Protein AF-A0A8T4PC95-F1 (afdb_monomer_lite)

pLDDT: mean 74.68, std 18.04, range [26.19, 96.94]

Foldseek 3Di:
DLPPLPFWDADDPKIWGFDDFPDDDQWTWTFIQTPPPRATWIKTWGQQAWEWEADPVVGGTDDTDRPCSVVSLVVVVVVVVLLVLLPPQAQEWHFPDKDWAFPLSCLSVYDYWYAYPVVRDTDDDPCPPNSVRCSVVVVVPPPPRTGMMTITDDAPAAQQVVPPPPDPPPPPPLVVVQVVSVVSSQVSCVVSVHHQPDPDSRQWGQHPVRHIHGYDRD

Radius of gyration: 20.6 Å; chains: 1; bounding box: 49×34×61 Å

Structure (mmCIF, N/CA/C/O backbone):
data_AF-A0A8T4PC95-F1
#
_entry.id   AF-A0A8T4PC95-F1
#
loop_
_atom_site.group_PDB
_atom_site.id
_atom_site.type_symbol
_atom_site.label_atom_id
_atom_site.label_alt_id
_atom_site.label_comp_id
_atom_site.label_asym_id
_atom_site.label_entity_id
_atom_site.label_seq_id
_atom_site.pdbx_PDB_ins_code
_atom_site.Cartn_x
_atom_site.Cartn_y
_atom_site.Cartn_z
_atom_site.occupancy
_atom_site.B_iso_or_equiv
_atom_site.auth_seq_id
_atom_site.auth_comp_id
_atom_site.auth_asym_id
_atom_site.auth_atom_id
_atom_site.pdbx_PDB_model_num
ATOM 1 N N . MET A 1 1 ? 18.037 19.767 -18.972 1.00 27.25 1 MET A N 1
ATOM 2 C CA . MET A 1 1 ? 16.599 19.872 -18.654 1.00 27.25 1 MET A CA 1
ATOM 3 C C . MET A 1 1 ? 15.972 18.476 -18.474 1.00 27.25 1 MET A C 1
ATOM 5 O O . MET A 1 1 ? 15.070 18.104 -19.204 1.00 27.25 1 MET A O 1
ATOM 9 N N . LEU A 1 2 ? 16.505 17.659 -17.549 1.00 27.03 2 LEU A N 1
ATOM 10 C CA . LEU A 1 2 ? 16.020 16.293 -17.230 1.00 27.03 2 LEU A CA 1
ATOM 11 C C . LEU A 1 2 ? 16.162 15.976 -15.720 1.00 27.03 2 LEU A C 1
ATOM 13 O O . LEU A 1 2 ? 16.195 14.816 -15.324 1.00 27.03 2 LEU A O 1
ATOM 17 N N . ALA A 1 3 ? 16.282 17.009 -14.878 1.00 26.19 3 ALA A N 1
ATOM 18 C CA . ALA A 1 3 ? 16.479 16.874 -13.431 1.00 26.19 3 ALA A CA 1
ATOM 19 C C . ALA A 1 3 ? 15.172 16.984 -12.615 1.00 26.19 3 ALA A C 1
ATOM 21 O O . ALA A 1 3 ? 15.186 16.710 -11.426 1.00 26.19 3 ALA A O 1
ATOM 22 N N . GLU A 1 4 ? 14.037 17.322 -13.235 1.00 30.92 4 GLU A N 1
ATOM 23 C CA . GLU A 1 4 ? 12.781 17.614 -12.515 1.00 30.92 4 GLU A CA 1
ATOM 24 C C . GLU A 1 4 ? 11.766 16.458 -12.483 1.00 30.92 4 GLU A C 1
ATOM 26 O O . GLU A 1 4 ? 10.701 16.585 -11.887 1.00 30.92 4 GLU A O 1
ATOM 31 N N . LEU A 1 5 ? 12.087 15.299 -13.067 1.00 37.94 5 LEU A N 1
ATOM 32 C CA . LEU A 1 5 ? 11.198 14.123 -13.070 1.00 37.94 5 LEU A CA 1
ATOM 33 C C . LEU A 1 5 ? 11.393 13.187 -11.857 1.00 37.94 5 LEU A C 1
ATOM 35 O O . LEU A 1 5 ? 10.893 12.065 -11.867 1.00 37.94 5 LEU A O 1
ATOM 39 N N . SER A 1 6 ? 12.135 13.623 -10.832 1.00 47.41 6 SER A N 1
ATOM 40 C CA . SER A 1 6 ? 12.492 12.809 -9.656 1.00 47.41 6 SER A CA 1
ATOM 41 C C . SER A 1 6 ? 11.458 12.864 -8.524 1.00 47.41 6 SER A C 1
ATOM 43 O O . SER A 1 6 ? 11.220 11.850 -7.874 1.00 47.41 6 SER A O 1
ATOM 45 N N . ASP A 1 7 ? 10.803 14.010 -8.311 1.00 49.72 7 ASP A N 1
ATOM 46 C CA . ASP A 1 7 ? 10.106 14.271 -7.037 1.00 49.72 7 ASP A CA 1
ATOM 47 C C . ASP A 1 7 ? 8.588 14.403 -7.186 1.00 49.72 7 ASP A C 1
ATOM 49 O O . ASP A 1 7 ? 7.885 14.738 -6.229 1.00 49.72 7 ASP A O 1
ATOM 53 N N . ARG A 1 8 ? 8.057 14.169 -8.390 1.00 46.81 8 ARG A N 1
ATOM 54 C CA . ARG A 1 8 ? 6.626 14.286 -8.677 1.00 46.81 8 ARG A CA 1
ATOM 55 C C . ARG A 1 8 ? 6.099 13.045 -9.378 1.00 46.81 8 ARG A C 1
ATOM 57 O O . ARG A 1 8 ? 6.629 12.625 -10.402 1.00 46.81 8 ARG A O 1
ATOM 64 N N . LEU A 1 9 ? 5.026 12.488 -8.831 1.00 53.84 9 LEU A N 1
ATOM 65 C CA . LEU A 1 9 ? 4.234 11.429 -9.437 1.00 53.84 9 LEU A CA 1
ATOM 66 C C . LEU A 1 9 ? 2.900 12.041 -9.857 1.00 53.84 9 LEU A C 1
ATOM 68 O O . LEU A 1 9 ? 2.156 12.545 -9.027 1.00 53.84 9 LEU A O 1
ATOM 72 N N . HIS A 1 10 ? 2.584 12.033 -11.140 1.00 53.97 10 HIS A N 1
ATOM 73 C CA . HIS A 1 10 ? 1.249 12.405 -11.598 1.00 53.97 10 HIS A CA 1
ATOM 74 C C . HIS A 1 10 ? 0.320 11.168 -11.591 1.00 53.97 10 HIS A C 1
ATOM 76 O O . HIS A 1 10 ? 0.758 10.032 -11.661 1.00 53.97 10 HIS A O 1
ATOM 82 N N . LEU A 1 11 ? -0.983 11.339 -11.469 1.00 54.16 11 LEU A N 1
ATOM 83 C CA . LEU A 1 11 ? -1.964 10.293 -11.737 1.00 54.16 11 LEU A CA 1
ATOM 84 C C . LEU A 1 11 ? -3.120 10.944 -12.448 1.00 54.16 11 LEU A C 1
ATOM 86 O O . LEU A 1 11 ? -3.864 11.719 -11.847 1.00 54.16 11 LEU A O 1
ATOM 90 N N . ARG A 1 12 ? -3.281 10.636 -13.736 1.00 56.34 12 ARG A N 1
ATOM 91 C CA . ARG A 1 12 ? -4.252 11.334 -14.586 1.00 56.34 12 ARG A CA 1
ATOM 92 C C . ARG A 1 12 ? -4.020 12.855 -14.483 1.00 56.34 12 ARG A C 1
ATOM 94 O O . ARG A 1 12 ? -2.965 13.327 -14.890 1.00 56.34 12 ARG A O 1
ATOM 101 N N . THR A 1 13 ? -4.963 13.600 -13.905 1.00 50.84 13 THR A N 1
ATOM 102 C CA . THR A 1 13 ? -4.906 15.056 -13.677 1.00 50.84 13 THR A CA 1
ATOM 103 C C . THR A 1 13 ? -4.431 15.455 -12.271 1.00 50.84 13 THR A C 1
ATOM 105 O O . THR A 1 13 ? -4.258 16.643 -11.999 1.00 50.84 13 THR A O 1
ATOM 108 N N . ARG A 1 14 ? -4.215 14.494 -11.361 1.00 65.75 14 ARG A N 1
ATOM 109 C CA . ARG A 1 14 ? -3.707 14.726 -10.000 1.00 65.75 14 ARG A CA 1
ATOM 110 C C . ARG A 1 14 ? -2.188 14.704 -9.973 1.00 65.75 14 ARG A C 1
ATOM 112 O O . ARG A 1 14 ? -1.562 13.882 -10.630 1.00 65.75 14 ARG A O 1
ATOM 119 N N . GLY A 1 15 ? -1.586 15.615 -9.222 1.00 76.75 15 GLY A 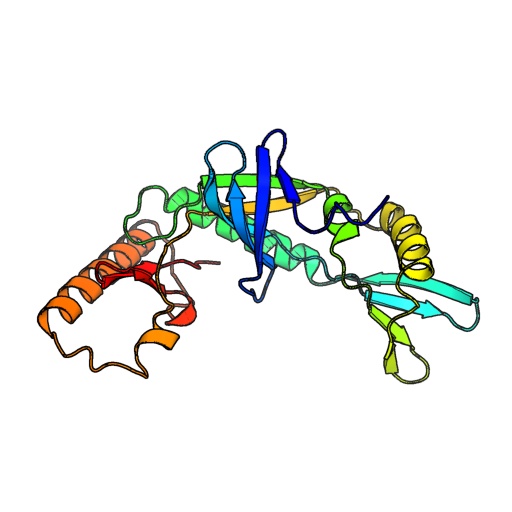N 1
ATOM 120 C CA . GLY A 1 15 ? -0.145 15.644 -9.002 1.00 76.75 15 GLY A CA 1
ATOM 121 C C . GLY A 1 15 ? 0.169 15.282 -7.560 1.00 76.75 15 GLY A C 1
ATOM 122 O O . GLY A 1 15 ? -0.502 15.752 -6.649 1.00 76.75 15 GLY A O 1
ATOM 123 N N . TYR A 1 16 ? 1.206 14.487 -7.356 1.00 82.81 16 TYR A N 1
ATOM 124 C CA . TYR A 1 16 ? 1.734 14.118 -6.053 1.00 82.81 16 TYR A CA 1
ATOM 125 C C . TYR A 1 16 ? 3.199 14.520 -5.975 1.00 82.81 16 TYR A C 1
ATOM 127 O O . TYR A 1 16 ? 3.963 14.268 -6.902 1.00 82.81 16 TYR A O 1
ATOM 135 N N . GLN A 1 17 ? 3.606 15.116 -4.863 1.00 84.62 17 GLN A N 1
ATOM 136 C CA . GLN A 1 17 ? 5.009 15.312 -4.520 1.00 84.62 17 GLN A CA 1
ATOM 137 C C . GLN A 1 17 ? 5.486 14.139 -3.665 1.00 84.62 17 GLN A C 1
ATOM 139 O O . GLN A 1 17 ? 4.879 13.842 -2.638 1.00 84.62 17 GLN A O 1
ATOM 144 N N . ILE A 1 18 ? 6.572 13.486 -4.063 1.00 85.56 18 ILE A N 1
ATOM 145 C CA . ILE A 1 18 ? 7.198 12.413 -3.288 1.00 85.56 18 ILE A CA 1
ATOM 146 C C . ILE A 1 18 ? 7.925 13.045 -2.100 1.00 85.56 18 ILE A C 1
ATOM 148 O O . ILE A 1 18 ? 8.708 13.976 -2.271 1.00 85.56 18 ILE A O 1
ATOM 152 N N . LEU A 1 19 ? 7.640 12.553 -0.896 1.00 87.12 19 LEU A N 1
ATOM 153 C CA . LEU A 1 19 ? 8.287 12.997 0.339 1.00 87.12 19 LEU A CA 1
ATOM 154 C C . LEU A 1 19 ? 9.326 11.982 0.819 1.00 87.12 19 LEU A C 1
ATOM 156 O O . LEU A 1 19 ? 10.401 12.372 1.258 1.00 87.12 19 LEU A O 1
ATOM 160 N N . GLU A 1 20 ? 8.995 10.690 0.753 1.00 86.88 20 GLU A N 1
ATOM 161 C CA . GLU A 1 20 ? 9.820 9.624 1.326 1.00 86.88 20 GLU A CA 1
ATOM 162 C C . GLU A 1 20 ? 9.548 8.272 0.650 1.00 86.88 20 GLU A C 1
ATOM 164 O O . GLU A 1 20 ? 8.459 8.033 0.122 1.00 86.88 20 GLU A O 1
ATOM 169 N N . ASN A 1 21 ? 10.532 7.369 0.687 1.00 84.44 21 ASN A N 1
ATOM 170 C CA . ASN A 1 21 ? 10.394 5.976 0.266 1.00 84.44 21 ASN A CA 1
ATOM 171 C C . ASN A 1 21 ? 10.310 5.068 1.505 1.00 84.44 21 ASN A C 1
ATOM 173 O O . ASN A 1 21 ? 11.293 4.905 2.222 1.00 84.44 21 ASN A O 1
ATOM 177 N N . LEU A 1 22 ? 9.140 4.470 1.730 1.00 79.50 22 LEU A N 1
ATOM 178 C CA . LEU A 1 22 ? 8.793 3.731 2.949 1.00 79.50 22 LEU A CA 1
ATOM 179 C C . LEU A 1 22 ? 9.222 2.250 2.931 1.00 79.50 22 LEU A C 1
ATOM 181 O O . LEU A 1 22 ? 8.979 1.552 3.905 1.00 79.50 22 LEU A O 1
ATOM 185 N N . HIS A 1 23 ? 9.900 1.798 1.865 1.00 71.06 23 HIS A N 1
ATOM 186 C CA . HIS A 1 23 ? 10.302 0.404 1.610 1.00 71.06 23 HIS A CA 1
ATOM 187 C C . HIS A 1 23 ? 9.119 -0.586 1.516 1.00 71.06 23 HIS A C 1
ATOM 189 O O . HIS A 1 23 ? 8.066 -0.426 2.122 1.00 71.06 23 HIS A O 1
ATOM 195 N 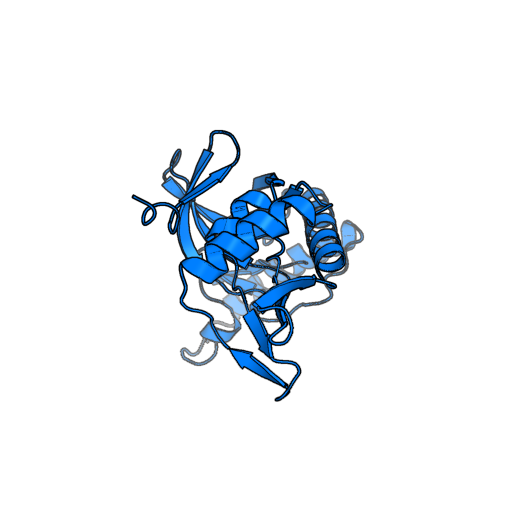N . GLY A 1 24 ? 9.266 -1.619 0.687 1.00 68.25 24 GLY A N 1
ATOM 196 C CA . GLY A 1 24 ? 8.259 -2.665 0.509 1.00 68.25 24 GLY A CA 1
ATOM 197 C C . GLY A 1 24 ? 8.865 -3.892 -0.167 1.00 68.25 24 GLY A C 1
ATOM 198 O O . GLY A 1 24 ? 9.776 -3.758 -0.984 1.00 68.25 24 GLY A O 1
ATOM 199 N N . ASN A 1 25 ? 8.377 -5.085 0.183 1.00 67.81 25 ASN A N 1
ATOM 200 C CA . ASN A 1 25 ? 8.942 -6.350 -0.306 1.00 67.81 25 ASN A CA 1
ATOM 201 C C . ASN A 1 25 ? 8.591 -6.617 -1.779 1.00 67.81 25 ASN A C 1
ATOM 203 O O . ASN A 1 25 ? 9.463 -6.946 -2.580 1.00 67.81 25 ASN A O 1
ATOM 207 N N . PHE A 1 26 ? 7.324 -6.415 -2.147 1.00 67.00 26 PHE A N 1
ATOM 208 C CA . PHE A 1 26 ? 6.785 -6.736 -3.479 1.00 67.00 26 PHE A CA 1
ATOM 209 C C . PHE A 1 26 ? 6.601 -5.509 -4.382 1.00 67.00 26 PHE A C 1
ATOM 211 O O . PHE A 1 26 ? 6.107 -5.602 -5.503 1.00 67.00 26 PHE A O 1
ATOM 218 N N . GLY A 1 27 ? 7.001 -4.329 -3.916 1.00 77.31 27 GLY A N 1
ATOM 219 C CA . GLY A 1 27 ? 6.778 -3.090 -4.643 1.00 77.31 27 GLY A CA 1
ATOM 220 C C . GLY A 1 27 ? 7.436 -1.891 -3.988 1.00 77.31 27 GLY A C 1
ATOM 221 O O . GLY A 1 27 ? 8.116 -2.006 -2.970 1.00 77.31 27 GLY A O 1
ATOM 222 N N . ARG A 1 28 ? 7.231 -0.718 -4.582 1.00 83.12 28 ARG A N 1
ATOM 223 C CA . ARG A 1 28 ? 7.648 0.542 -3.969 1.00 83.12 28 ARG A CA 1
ATOM 224 C C . ARG A 1 28 ? 6.485 1.111 -3.183 1.00 83.12 28 ARG A C 1
ATOM 226 O O . ARG A 1 28 ? 5.366 1.155 -3.689 1.00 83.12 28 ARG A O 1
ATOM 233 N N . VAL A 1 29 ? 6.781 1.585 -1.980 1.00 87.62 29 VAL A N 1
ATOM 234 C CA . VAL A 1 29 ? 5.839 2.305 -1.128 1.00 87.62 29 VAL A CA 1
ATOM 235 C C . VAL A 1 29 ? 6.383 3.712 -0.934 1.00 87.62 29 VAL A C 1
ATOM 237 O O . VAL A 1 29 ? 7.512 3.884 -0.484 1.00 87.62 29 VAL A O 1
ATOM 240 N N . LEU A 1 30 ? 5.610 4.724 -1.307 1.00 88.69 30 LEU A N 1
ATOM 241 C CA . LEU A 1 30 ? 6.009 6.125 -1.234 1.00 88.69 30 LEU A CA 1
ATOM 242 C C . LEU A 1 30 ? 5.070 6.890 -0.312 1.00 88.69 30 LEU A C 1
ATOM 244 O O . LEU A 1 30 ? 3.850 6.798 -0.446 1.00 88.69 30 LEU A O 1
ATOM 248 N N . LEU A 1 31 ? 5.638 7.705 0.571 1.00 91.12 31 LEU A N 1
ATOM 249 C CA . LEU A 1 31 ? 4.903 8.789 1.201 1.00 91.12 31 LEU A CA 1
ATOM 250 C C . LEU A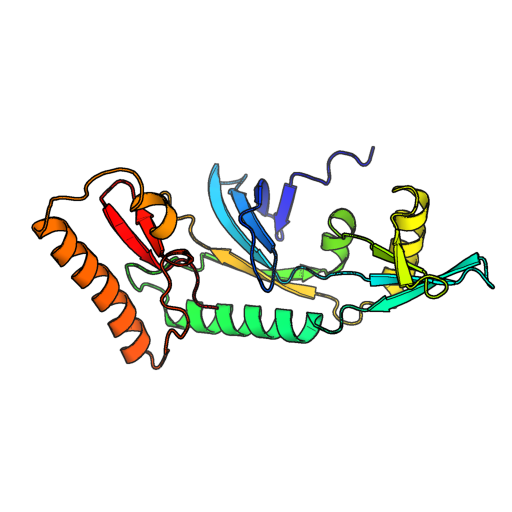 1 31 ? 4.852 9.951 0.217 1.00 91.12 31 LEU A C 1
ATOM 252 O O . LEU A 1 31 ? 5.890 10.424 -0.251 1.00 91.12 31 LEU A O 1
ATOM 256 N N . VAL A 1 32 ? 3.652 10.433 -0.072 1.00 91.56 32 VAL A N 1
ATOM 257 C CA . VAL A 1 32 ? 3.447 11.547 -0.993 1.00 91.56 32 VAL A CA 1
ATOM 258 C C . VAL A 1 32 ? 2.589 12.636 -0.366 1.00 91.56 32 VAL A C 1
ATOM 260 O O . VAL A 1 32 ? 1.817 12.382 0.557 1.00 91.56 32 VAL A O 1
ATOM 263 N N . LYS A 1 33 ? 2.702 13.853 -0.891 1.00 92.50 33 LYS A N 1
ATOM 264 C CA . LYS A 1 33 ? 1.780 14.963 -0.660 1.00 92.50 33 LYS A CA 1
ATOM 265 C C . LYS A 1 33 ? 0.964 15.188 -1.926 1.00 92.50 33 LYS A C 1
ATOM 267 O O . LYS A 1 33 ? 1.545 15.418 -2.983 1.00 92.50 33 LYS A O 1
ATOM 272 N N . ASP A 1 34 ? -0.355 15.120 -1.836 1.00 90.62 34 ASP A N 1
ATOM 273 C CA . ASP A 1 34 ? -1.231 15.510 -2.940 1.00 90.62 34 ASP A CA 1
ATOM 274 C C . ASP A 1 34 ? -1.127 17.025 -3.160 1.00 90.62 34 ASP A C 1
ATOM 276 O O . ASP A 1 34 ? -1.192 17.815 -2.218 1.00 90.62 34 ASP A O 1
ATOM 280 N N . LEU A 1 35 ? -0.899 17.436 -4.404 1.00 87.81 35 LEU A N 1
ATOM 281 C CA . LEU A 1 35 ? -0.728 18.836 -4.777 1.00 87.81 35 LEU A CA 1
ATOM 282 C C . LEU A 1 35 ? -2.056 19.595 -4.877 1.00 87.81 35 LEU A C 1
ATOM 284 O O . LEU A 1 35 ? -2.031 20.822 -4.876 1.00 87.81 35 LEU A O 1
ATOM 288 N N . GLN A 1 36 ? -3.194 18.902 -4.964 1.00 87.38 36 GLN A N 1
ATOM 289 C CA . GLN A 1 36 ? -4.515 19.531 -5.006 1.00 87.38 36 GLN A CA 1
ATOM 290 C C . GLN A 1 36 ? -5.001 19.934 -3.614 1.00 87.38 36 GLN A C 1
ATOM 292 O O . GLN A 1 36 ? -5.451 21.060 -3.429 1.00 87.38 36 GLN A O 1
ATOM 297 N N . ASP A 1 37 ? -4.923 19.018 -2.644 1.00 90.25 37 ASP A N 1
ATOM 298 C CA . ASP A 1 37 ? -5.467 19.217 -1.291 1.00 90.25 37 ASP A CA 1
ATOM 299 C C . ASP A 1 37 ? -4.379 19.374 -0.208 1.00 90.25 37 ASP A C 1
ATOM 301 O O . ASP A 1 37 ? -4.671 19.717 0.937 1.00 90.25 37 ASP A O 1
ATOM 305 N N . GLY A 1 38 ? -3.106 19.155 -0.551 1.00 91.38 38 GLY A N 1
ATOM 306 C CA . GLY A 1 38 ? -1.981 19.236 0.377 1.00 91.38 38 GLY A CA 1
ATOM 307 C C . GLY A 1 38 ? -1.876 18.063 1.358 1.00 91.38 38 GLY A C 1
ATOM 308 O O . GLY A 1 38 ? -0.957 18.059 2.185 1.00 91.38 38 GLY A O 1
ATOM 309 N N . ALA A 1 39 ? -2.774 17.077 1.291 1.00 93.12 39 ALA A N 1
ATOM 310 C CA . ALA A 1 39 ? -2.830 15.961 2.222 1.00 93.12 39 ALA A CA 1
ATOM 311 C C . ALA A 1 39 ? -1.728 14.933 1.945 1.00 93.12 39 ALA A C 1
ATOM 313 O O . ALA A 1 39 ? -1.361 14.652 0.802 1.00 93.12 39 ALA A O 1
ATOM 314 N N . LYS A 1 40 ? -1.214 14.322 3.017 1.00 95.44 40 LYS A N 1
ATOM 315 C CA . LYS A 1 40 ? -0.279 13.199 2.904 1.00 95.44 40 LYS A CA 1
ATOM 316 C C . LYS A 1 40 ? -1.031 11.911 2.577 1.00 95.44 40 LYS A C 1
ATOM 318 O O . LYS A 1 40 ? -2.060 11.622 3.188 1.00 95.44 40 LYS A O 1
ATOM 323 N N . LYS A 1 41 ? -0.498 11.127 1.644 1.00 94.88 41 LYS A N 1
ATOM 324 C CA . LYS A 1 41 ? -1.041 9.835 1.199 1.00 94.88 41 LYS A CA 1
ATOM 325 C C . LYS A 1 41 ? 0.095 8.829 1.044 1.00 94.88 41 LYS A C 1
ATOM 327 O O . LYS A 1 41 ? 1.258 9.215 0.955 1.00 94.88 41 LYS A O 1
ATOM 332 N N . VAL A 1 42 ? -0.239 7.544 1.020 1.00 93.44 42 VAL A N 1
ATOM 333 C CA . VAL A 1 42 ? 0.727 6.473 0.748 1.00 93.44 42 VAL A CA 1
ATOM 334 C C . VAL A 1 42 ? 0.425 5.888 -0.617 1.00 93.44 42 VAL A C 1
ATOM 336 O O . VAL A 1 42 ? -0.717 5.552 -0.899 1.00 93.44 42 VAL A O 1
ATOM 339 N N . VAL A 1 43 ? 1.434 5.758 -1.466 1.00 90.38 43 VAL A N 1
ATOM 340 C CA . VAL A 1 43 ? 1.300 5.187 -2.806 1.00 90.38 43 VAL A CA 1
ATOM 341 C C . VAL A 1 43 ? 2.067 3.876 -2.864 1.00 90.38 43 VAL A C 1
ATOM 343 O O . VAL A 1 43 ? 3.240 3.849 -2.505 1.00 90.38 43 VAL A O 1
ATOM 346 N N . LYS A 1 44 ? 1.424 2.803 -3.330 1.00 89.94 44 LYS A N 1
ATOM 347 C CA . LYS A 1 44 ? 2.037 1.483 -3.537 1.00 89.94 44 LYS A CA 1
ATOM 348 C C . LYS A 1 44 ? 1.867 1.058 -4.993 1.00 89.94 44 LYS A C 1
ATOM 350 O O . LYS A 1 44 ? 0.764 1.132 -5.528 1.00 89.94 44 LYS A O 1
ATOM 355 N N . TYR A 1 45 ? 2.948 0.616 -5.624 1.00 85.88 45 TYR A N 1
ATOM 356 C CA . TYR A 1 45 ? 2.953 0.037 -6.973 1.00 85.88 45 TYR A CA 1
ATOM 357 C C . TYR A 1 45 ? 3.946 -1.124 -7.046 1.00 85.88 45 TYR A C 1
ATOM 359 O O . TYR A 1 45 ? 4.935 -1.114 -6.299 1.00 85.88 45 TYR A O 1
ATOM 367 N N . PRO A 1 46 ? 3.748 -2.096 -7.957 1.00 82.94 46 PRO A N 1
ATOM 368 C CA . PRO A 1 46 ? 4.779 -3.084 -8.234 1.00 82.94 46 PRO A CA 1
ATOM 369 C C . PRO A 1 46 ? 5.979 -2.326 -8.791 1.00 82.94 46 PRO A C 1
ATOM 371 O O . PRO A 1 46 ? 5.828 -1.540 -9.720 1.00 82.94 46 PRO A O 1
ATOM 374 N N . ASN A 1 47 ? 7.153 -2.485 -8.184 1.00 75.50 47 ASN A N 1
ATOM 375 C CA . ASN A 1 47 ? 8.360 -1.807 -8.643 1.00 75.50 47 ASN A CA 1
ATOM 376 C C . ASN A 1 47 ? 9.032 -2.692 -9.690 1.00 75.50 47 ASN A C 1
ATOM 378 O O . ASN A 1 47 ? 9.668 -3.676 -9.289 1.00 75.50 47 ASN A O 1
ATOM 382 N N . PRO A 1 48 ? 8.897 -2.391 -10.991 1.00 68.94 48 PRO A N 1
ATOM 383 C CA . PRO A 1 48 ? 9.541 -3.209 -11.988 1.00 68.94 48 PRO A CA 1
ATOM 384 C C . PRO A 1 48 ? 11.072 -3.098 -11.850 1.00 68.94 48 PRO A C 1
ATOM 386 O O . PRO A 1 48 ? 11.638 -2.001 -11.826 1.00 68.94 48 PRO A O 1
ATOM 389 N N . LYS A 1 49 ? 11.759 -4.231 -11.693 1.00 65.38 49 LYS A N 1
ATOM 390 C CA . LYS A 1 49 ? 13.222 -4.331 -11.638 1.00 65.38 49 LYS A CA 1
ATOM 391 C C . LYS A 1 49 ? 13.726 -4.728 -13.006 1.00 65.38 49 LYS A C 1
ATOM 393 O O . LYS A 1 49 ? 13.558 -5.856 -13.434 1.00 65.38 49 LYS A O 1
ATOM 398 N N . ILE A 1 50 ? 14.404 -3.813 -13.679 1.00 62.00 50 ILE A N 1
ATOM 399 C CA . ILE A 1 50 ? 14.900 -4.097 -15.017 1.00 62.00 50 ILE A CA 1
ATOM 400 C C . ILE A 1 50 ? 16.350 -4.548 -14.938 1.00 62.00 50 ILE A C 1
ATOM 402 O O . ILE A 1 50 ? 17.274 -3.739 -14.811 1.00 62.00 50 ILE A O 1
ATOM 406 N N . VAL A 1 51 ? 16.540 -5.863 -15.030 1.00 57.44 51 VAL A N 1
ATOM 407 C CA . VAL A 1 51 ? 17.865 -6.457 -15.181 1.00 57.44 51 VAL A CA 1
ATOM 408 C C . VAL A 1 51 ? 18.229 -6.443 -16.654 1.00 57.44 51 VAL A C 1
ATOM 410 O O . VAL A 1 51 ? 17.528 -7.019 -17.483 1.00 57.44 51 VAL A O 1
ATOM 413 N N . CYS A 1 52 ? 19.327 -5.766 -16.981 1.00 60.03 52 CYS A N 1
ATOM 414 C CA . CYS A 1 52 ? 19.919 -5.810 -18.308 1.00 60.03 52 CYS A CA 1
ATOM 415 C C . CYS A 1 52 ? 21.199 -6.641 -18.263 1.00 60.03 52 CYS A C 1
ATOM 417 O O . CYS A 1 52 ? 21.988 -6.508 -17.332 1.00 60.03 52 CYS A O 1
ATOM 419 N N . TYR A 1 53 ? 21.486 -7.429 -19.294 1.00 60.22 53 TYR A N 1
ATOM 420 C CA . TYR A 1 53 ? 22.826 -7.997 -19.468 1.00 60.22 53 TYR A CA 1
ATOM 421 C C . TYR A 1 53 ? 23.542 -7.321 -20.635 1.00 60.22 53 TYR A C 1
ATOM 423 O O . TYR A 1 53 ? 22.962 -7.073 -21.700 1.00 60.22 53 TYR A O 1
ATOM 431 N N . TYR A 1 54 ? 24.809 -6.978 -20.405 1.00 56.12 54 TYR A N 1
ATOM 432 C CA . TYR A 1 54 ? 25.667 -6.357 -21.408 1.00 56.12 54 TYR A CA 1
ATOM 433 C C . TYR A 1 54 ? 26.437 -7.448 -22.154 1.00 56.12 54 TYR A C 1
ATOM 435 O O . TYR A 1 54 ? 27.235 -8.171 -21.556 1.00 56.12 54 TYR A O 1
ATOM 443 N N . ASN A 1 55 ? 26.210 -7.573 -23.462 1.00 58.75 55 ASN A N 1
ATOM 444 C CA . ASN A 1 55 ? 26.990 -8.465 -24.307 1.00 58.75 55 ASN A CA 1
ATOM 445 C C . ASN A 1 55 ? 28.255 -7.746 -24.792 1.00 58.75 55 ASN A C 1
ATOM 447 O O . ASN A 1 55 ? 28.205 -6.888 -25.673 1.00 58.75 55 ASN A O 1
ATOM 451 N N . PHE A 1 56 ? 29.402 -8.128 -24.230 1.00 56.47 56 PHE A N 1
ATOM 452 C CA . PHE A 1 56 ? 30.706 -7.579 -24.607 1.00 56.47 56 PHE A CA 1
ATOM 453 C C . PHE A 1 56 ? 31.174 -8.009 -26.001 1.00 56.47 56 PHE A C 1
ATOM 455 O O . PHE A 1 56 ? 31.932 -7.270 -26.617 1.00 56.47 56 PHE A O 1
ATOM 462 N N . ALA A 1 57 ? 30.739 -9.169 -26.506 1.00 53.97 57 ALA A N 1
ATOM 463 C CA . ALA A 1 57 ? 31.140 -9.653 -27.831 1.00 53.97 57 ALA A CA 1
ATOM 464 C C . ALA A 1 57 ? 30.510 -8.834 -28.969 1.00 53.97 57 ALA A C 1
ATOM 466 O O . ALA A 1 57 ? 31.055 -8.764 -30.062 1.00 53.97 57 ALA A O 1
ATOM 467 N N . GLU A 1 58 ? 29.377 -8.192 -28.695 1.00 55.31 58 GLU A N 1
ATOM 468 C CA . GLU A 1 58 ? 28.586 -7.458 -29.687 1.00 55.31 58 GLU A CA 1
ATOM 469 C C . GLU A 1 58 ? 28.447 -5.968 -29.348 1.00 55.31 58 GLU A C 1
ATOM 471 O O . GLU A 1 58 ? 27.740 -5.235 -30.034 1.00 55.31 58 GLU A O 1
ATOM 476 N N . GLY A 1 59 ? 29.091 -5.516 -28.266 1.00 57.78 59 GLY A N 1
ATOM 477 C CA . GLY A 1 59 ? 29.102 -4.115 -27.850 1.00 57.78 59 GLY A CA 1
ATOM 478 C C . GLY A 1 59 ? 27.735 -3.552 -27.444 1.00 57.78 59 GLY A C 1
ATOM 479 O O . GLY A 1 59 ? 27.469 -2.381 -27.711 1.00 57.78 59 GLY A O 1
ATOM 480 N N . GLY A 1 60 ? 26.848 -4.337 -26.813 1.00 59.75 60 GLY A N 1
ATOM 481 C CA . GLY A 1 60 ? 25.515 -3.822 -26.473 1.00 59.75 60 GLY A CA 1
ATOM 482 C C . GLY A 1 60 ? 24.662 -4.635 -25.495 1.00 59.75 60 GLY A C 1
ATOM 483 O O . GLY A 1 60 ? 24.886 -5.814 -25.243 1.00 59.75 60 GLY A O 1
ATOM 484 N N . LEU A 1 61 ? 23.633 -3.978 -24.945 1.00 60.47 61 LEU A N 1
ATOM 485 C CA . LEU A 1 61 ? 22.631 -4.567 -24.036 1.00 60.47 61 LEU A CA 1
ATOM 486 C C . LEU A 1 61 ? 21.683 -5.515 -24.798 1.00 60.47 61 LEU A C 1
ATOM 488 O O . LEU A 1 61 ? 21.119 -5.096 -25.813 1.00 60.47 61 LEU A O 1
ATOM 492 N N . ARG A 1 62 ? 21.485 -6.760 -24.344 1.00 56.84 62 ARG A N 1
ATOM 493 C CA . ARG A 1 62 ? 20.781 -7.800 -25.135 1.00 56.84 62 ARG A CA 1
ATOM 494 C C . ARG A 1 62 ? 19.461 -8.326 -24.557 1.00 56.84 62 ARG A C 1
ATOM 496 O O . ARG A 1 62 ? 18.719 -8.932 -25.318 1.00 56.84 62 ARG A O 1
ATOM 503 N N . GLY A 1 63 ? 19.094 -8.026 -23.313 1.00 54.00 63 GLY A N 1
ATOM 504 C CA . GLY A 1 63 ? 17.786 -8.438 -22.791 1.00 54.00 63 GLY A CA 1
ATOM 505 C C . GLY A 1 63 ? 17.371 -7.708 -21.525 1.00 54.00 63 GLY A C 1
ATOM 506 O O . GLY A 1 63 ? 18.200 -7.066 -20.883 1.00 54.00 63 GLY A O 1
ATOM 507 N N . PHE A 1 64 ? 16.075 -7.794 -21.228 1.00 60.06 64 PHE A N 1
ATOM 508 C CA . PHE A 1 64 ? 15.411 -7.203 -20.071 1.00 60.06 64 PHE A CA 1
ATOM 509 C C . PHE A 1 64 ? 14.606 -8.299 -19.404 1.00 60.06 64 PHE A C 1
ATOM 511 O O . PHE A 1 64 ? 13.790 -8.930 -20.072 1.00 60.06 64 PHE A O 1
ATOM 518 N N . VAL A 1 65 ? 14.842 -8.518 -18.120 1.00 52.66 65 VAL A N 1
ATOM 519 C CA . VAL A 1 65 ? 14.113 -9.528 -17.365 1.00 52.66 65 VAL A CA 1
ATOM 520 C C . VAL A 1 65 ? 13.672 -8.921 -16.039 1.00 52.66 65 VAL A C 1
ATOM 522 O O . VAL A 1 65 ? 14.497 -8.408 -15.282 1.00 52.66 65 VAL A O 1
ATOM 525 N N . ASP A 1 66 ? 12.362 -8.944 -15.812 1.00 66.69 66 ASP A N 1
ATOM 526 C CA . ASP A 1 66 ? 11.735 -8.827 -14.495 1.00 66.69 66 ASP A CA 1
ATOM 527 C C . ASP A 1 66 ? 10.746 -9.987 -14.400 1.00 66.69 66 ASP A C 1
ATOM 529 O O . ASP A 1 66 ? 9.546 -9.810 -14.616 1.00 66.69 66 ASP A O 1
ATOM 533 N N . ASP A 1 67 ? 11.278 -11.194 -14.202 1.00 64.19 67 ASP A N 1
ATOM 534 C CA . ASP A 1 67 ? 10.481 -12.428 -14.200 1.00 64.19 67 ASP A CA 1
ATOM 535 C C . ASP A 1 67 ? 9.363 -12.378 -13.147 1.00 64.19 67 ASP A C 1
ATOM 537 O O . ASP A 1 67 ? 8.275 -12.898 -13.377 1.00 64.19 67 ASP A O 1
ATOM 541 N N . ASP A 1 68 ? 9.583 -11.652 -12.048 1.00 74.81 68 ASP A N 1
ATOM 542 C CA . ASP A 1 68 ? 8.613 -11.515 -10.959 1.00 74.81 68 ASP A CA 1
ATOM 543 C C . ASP A 1 68 ? 7.559 -10.417 -11.207 1.00 74.81 68 ASP A C 1
ATOM 545 O O . ASP A 1 68 ? 6.693 -10.192 -10.359 1.00 74.81 68 ASP A O 1
ATOM 549 N N . LEU A 1 69 ? 7.635 -9.641 -12.298 1.00 76.50 69 LEU A N 1
ATOM 550 C CA . LEU A 1 69 ? 6.707 -8.518 -12.502 1.00 76.50 69 LEU A CA 1
ATOM 551 C C . LEU A 1 69 ? 5.237 -8.963 -12.575 1.00 76.50 69 LEU A C 1
ATOM 553 O O . LEU A 1 69 ? 4.418 -8.312 -11.923 1.00 76.50 69 LEU A O 1
ATOM 557 N N . PRO A 1 70 ? 4.868 -10.027 -13.319 1.00 78.19 70 PRO A N 1
ATOM 558 C CA . PRO A 1 70 ? 3.490 -10.516 -13.348 1.00 78.19 70 PRO A CA 1
ATOM 559 C C . PRO A 1 70 ? 2.976 -10.910 -11.960 1.00 78.19 70 PRO A C 1
ATOM 561 O O . PRO A 1 70 ? 1.870 -10.523 -11.596 1.00 78.19 70 PRO A O 1
ATOM 564 N N . GLU A 1 71 ? 3.805 -11.581 -11.157 1.00 82.44 71 GLU A N 1
ATOM 565 C CA . GLU A 1 71 ? 3.476 -11.944 -9.776 1.00 82.44 71 GLU A CA 1
ATOM 566 C C . GLU A 1 71 ? 3.268 -10.683 -8.924 1.00 82.44 71 GLU A C 1
ATOM 568 O O . GLU A 1 71 ? 2.215 -10.495 -8.321 1.00 82.44 71 GLU A O 1
ATOM 573 N N . ARG A 1 72 ? 4.202 -9.723 -8.944 1.00 83.94 72 ARG A N 1
ATOM 574 C CA . ARG A 1 72 ? 4.042 -8.456 -8.201 1.00 83.94 72 ARG A CA 1
ATOM 575 C C . ARG A 1 72 ? 2.797 -7.673 -8.629 1.00 83.94 72 ARG A C 1
ATOM 577 O O . ARG A 1 72 ? 2.193 -7.000 -7.796 1.00 83.94 72 ARG A O 1
ATOM 584 N N . ILE A 1 73 ? 2.418 -7.728 -9.908 1.00 85.12 73 ILE A N 1
ATOM 585 C CA . ILE A 1 73 ? 1.163 -7.146 -10.401 1.00 85.12 73 ILE A CA 1
ATOM 586 C C . ILE A 1 73 ? -0.028 -7.848 -9.743 1.00 85.12 73 ILE A C 1
ATOM 588 O O . ILE A 1 73 ? -0.864 -7.164 -9.153 1.00 85.12 73 ILE A O 1
ATOM 592 N N . GLU A 1 74 ? -0.076 -9.180 -9.789 1.00 87.38 74 GLU A N 1
ATOM 593 C CA . GLU A 1 74 ? -1.152 -9.990 -9.205 1.00 87.38 74 GLU A CA 1
ATOM 594 C C . GLU A 1 74 ? -1.307 -9.750 -7.696 1.00 87.38 74 GLU A C 1
ATOM 596 O O . GLU A 1 74 ? -2.427 -9.591 -7.203 1.00 87.38 74 GLU A O 1
ATOM 601 N N . HIS A 1 75 ? -0.198 -9.617 -6.966 1.00 88.50 75 HIS A N 1
ATOM 602 C CA . HIS A 1 75 ? -0.207 -9.260 -5.545 1.00 88.50 75 HIS A CA 1
ATOM 603 C C . HIS A 1 75 ? -0.895 -7.910 -5.292 1.00 88.50 75 HIS A C 1
ATOM 605 O O . HIS A 1 75 ? -1.751 -7.794 -4.414 1.00 88.50 75 HIS A O 1
ATOM 611 N N . ILE A 1 76 ? -0.563 -6.880 -6.077 1.00 90.19 76 ILE A N 1
ATOM 612 C CA . ILE A 1 76 ? -1.171 -5.551 -5.935 1.00 90.19 76 ILE A CA 1
ATOM 613 C C . ILE A 1 76 ? -2.646 -5.561 -6.366 1.00 90.19 76 ILE A C 1
ATOM 615 O O . ILE A 1 76 ? -3.466 -4.900 -5.731 1.00 90.19 76 ILE A O 1
ATOM 619 N N . GLU A 1 77 ? -3.017 -6.302 -7.414 1.00 90.75 77 GLU A N 1
ATOM 620 C CA . GLU A 1 77 ? -4.423 -6.446 -7.823 1.00 90.75 77 GLU A CA 1
ATOM 621 C C . GLU A 1 77 ? -5.255 -7.181 -6.763 1.00 90.75 77 GLU A C 1
ATOM 623 O O . GLU A 1 77 ? -6.364 -6.746 -6.438 1.00 90.75 77 GLU A O 1
ATOM 628 N N . THR A 1 78 ? -4.691 -8.225 -6.153 1.00 92.69 78 THR A N 1
ATOM 629 C CA . THR A 1 78 ? -5.302 -8.935 -5.022 1.00 92.69 78 THR A CA 1
ATOM 630 C C . THR A 1 78 ? -5.502 -7.995 -3.837 1.00 92.69 78 THR A C 1
ATOM 632 O O . THR A 1 78 ? -6.591 -7.930 -3.266 1.00 92.69 78 THR A O 1
ATOM 635 N N . GLU A 1 79 ? -4.490 -7.196 -3.499 1.00 93.81 79 GLU A N 1
ATOM 636 C CA . GLU A 1 79 ? -4.579 -6.219 -2.417 1.00 93.81 79 GLU A CA 1
ATOM 637 C C . GLU A 1 79 ? -5.652 -5.147 -2.678 1.00 93.81 79 GLU A C 1
ATOM 639 O O . GLU A 1 79 ? -6.388 -4.780 -1.758 1.00 93.81 79 GLU A O 1
ATOM 644 N N . ILE A 1 80 ? -5.799 -4.670 -3.922 1.00 93.31 80 ILE A N 1
ATOM 645 C CA . ILE A 1 80 ? -6.892 -3.759 -4.312 1.00 93.31 80 ILE A CA 1
ATOM 646 C C . ILE A 1 80 ? -8.246 -4.396 -3.999 1.00 93.31 80 ILE A C 1
ATOM 648 O O . ILE A 1 80 ? -9.108 -3.743 -3.405 1.00 93.31 80 ILE A O 1
ATOM 652 N N . GLU A 1 81 ? -8.445 -5.655 -4.382 1.00 94.56 81 GLU A N 1
ATOM 653 C CA . GLU A 1 81 ? -9.719 -6.346 -4.189 1.00 94.56 81 GLU A CA 1
ATOM 654 C C . GLU A 1 81 ? -10.041 -6.567 -2.705 1.00 94.56 81 GLU A C 1
ATOM 656 O O . GLU A 1 81 ? -11.159 -6.305 -2.248 1.00 94.56 81 GLU A O 1
ATOM 661 N N . VAL A 1 82 ? -9.038 -6.947 -1.914 1.00 95.19 82 VAL A N 1
ATOM 662 C CA . VAL A 1 82 ? -9.166 -7.064 -0.458 1.00 95.19 82 VAL A CA 1
ATOM 663 C C . VAL A 1 82 ? -9.511 -5.703 0.166 1.00 95.19 82 VAL A C 1
ATOM 665 O O . VAL A 1 82 ? -10.465 -5.604 0.942 1.00 95.19 82 VAL A O 1
ATOM 668 N N . LEU A 1 83 ? -8.808 -4.626 -0.205 1.00 95.00 83 LEU A N 1
ATOM 669 C CA . LEU A 1 83 ? -9.066 -3.280 0.321 1.00 95.00 83 LEU A CA 1
ATOM 670 C C . LEU A 1 83 ? -10.454 -2.747 -0.055 1.00 95.00 83 LEU A C 1
ATOM 672 O O . LEU A 1 83 ? -11.073 -2.057 0.756 1.00 95.00 83 LEU A O 1
ATOM 676 N N . ARG A 1 84 ? -10.977 -3.075 -1.246 1.00 94.25 84 ARG A N 1
ATOM 677 C CA . ARG A 1 84 ? -12.362 -2.738 -1.626 1.00 94.25 84 ARG A CA 1
ATOM 678 C C . ARG A 1 84 ? -13.365 -3.379 -0.682 1.00 94.25 84 ARG A C 1
ATOM 680 O O . ARG A 1 84 ? -14.256 -2.697 -0.178 1.00 94.25 84 ARG A O 1
ATOM 687 N N . ARG A 1 85 ? -13.199 -4.673 -0.399 1.00 95.19 85 ARG A N 1
ATOM 688 C CA . ARG A 1 85 ? -14.081 -5.414 0.515 1.00 95.19 85 ARG A CA 1
ATOM 689 C C . ARG A 1 85 ? -14.007 -4.869 1.938 1.00 95.19 85 ARG A C 1
ATOM 691 O O . ARG A 1 85 ? -15.029 -4.839 2.623 1.00 95.19 85 ARG A O 1
ATOM 698 N N . LEU A 1 86 ? -12.837 -4.398 2.368 1.00 95.38 86 LEU A N 1
ATOM 699 C CA . LEU A 1 86 ? -12.597 -3.796 3.686 1.00 95.38 86 LEU A CA 1
ATOM 700 C C . LEU A 1 86 ? -12.914 -2.294 3.758 1.00 95.38 86 LEU A C 1
ATOM 702 O O . LEU A 1 86 ? -12.652 -1.661 4.783 1.00 95.38 86 LEU A O 1
ATOM 706 N N . SER A 1 87 ? -13.496 -1.708 2.708 1.00 91.81 87 SER A N 1
ATOM 707 C CA . SER A 1 87 ? -13.891 -0.300 2.720 1.00 91.81 87 SER A CA 1
ATOM 708 C C . SER A 1 87 ? -14.788 0.017 3.924 1.00 91.81 87 SER A C 1
ATOM 710 O O . SER A 1 87 ? -15.735 -0.708 4.232 1.00 91.81 87 SER A O 1
ATOM 712 N N . GLY A 1 88 ? -14.456 1.099 4.632 1.00 89.75 88 GLY A N 1
ATOM 713 C CA . GLY A 1 88 ? -15.180 1.556 5.822 1.00 89.75 88 GLY A CA 1
ATOM 714 C C . GLY A 1 88 ? -14.830 0.837 7.129 1.00 89.75 88 GLY A C 1
ATOM 715 O O . GLY A 1 88 ? -15.256 1.300 8.187 1.00 89.75 88 GLY A O 1
ATOM 716 N N . VAL A 1 89 ? -14.026 -0.232 7.106 1.00 94.56 89 VAL A N 1
ATOM 717 C CA . VAL A 1 89 ? -13.595 -0.905 8.339 1.00 94.56 89 VAL A CA 1
ATOM 718 C C . VAL A 1 89 ? -12.636 -0.001 9.117 1.00 94.56 89 VAL A C 1
ATOM 720 O O . VAL A 1 89 ? -11.585 0.415 8.625 1.00 94.56 89 VAL A O 1
ATOM 723 N N . LYS A 1 90 ? -13.008 0.326 10.356 1.00 94.56 90 LYS A N 1
ATOM 724 C CA . LYS A 1 90 ? -12.196 1.157 11.250 1.00 94.56 90 LYS A CA 1
ATOM 725 C C . LYS A 1 90 ? -10.958 0.382 11.709 1.00 94.56 90 LYS A C 1
ATOM 727 O O . LYS A 1 90 ? -11.058 -0.792 12.039 1.00 94.56 90 LYS A O 1
ATOM 732 N N . GLY A 1 91 ? -9.810 1.056 11.761 1.00 94.25 91 GLY A N 1
ATOM 733 C CA . GLY A 1 91 ? -8.541 0.448 12.173 1.00 94.25 91 GLY A CA 1
ATOM 734 C C . GLY A 1 91 ? -7.755 -0.221 11.047 1.00 94.25 91 GLY A C 1
ATOM 735 O O . GLY A 1 91 ? -6.704 -0.796 11.307 1.00 94.25 91 GLY A O 1
ATOM 736 N N . ILE A 1 92 ? -8.215 -0.093 9.800 1.00 96.19 92 ILE A N 1
ATOM 737 C CA . ILE A 1 92 ? -7.491 -0.516 8.598 1.00 96.19 92 ILE A CA 1
ATOM 738 C C . ILE A 1 92 ? -7.250 0.718 7.728 1.00 96.19 92 ILE A C 1
ATOM 740 O O . ILE A 1 92 ? -8.155 1.531 7.515 1.00 96.19 92 ILE A O 1
ATOM 744 N N . ALA A 1 93 ? -6.024 0.888 7.235 1.00 95.06 93 ALA A N 1
ATOM 745 C CA . ALA A 1 93 ? -5.696 1.951 6.297 1.00 95.06 93 ALA A CA 1
ATOM 746 C C . ALA A 1 93 ? -6.532 1.793 5.022 1.00 95.06 93 ALA A C 1
ATOM 748 O O . ALA A 1 93 ? -6.478 0.776 4.332 1.00 95.06 93 ALA A O 1
ATOM 749 N N . ARG A 1 94 ? -7.321 2.819 4.708 1.00 94.75 94 ARG A N 1
ATOM 750 C CA . ARG A 1 94 ? -8.262 2.770 3.588 1.00 94.75 94 ARG A CA 1
ATOM 751 C C . ARG A 1 94 ? -7.545 2.952 2.260 1.00 94.75 94 ARG A C 1
ATOM 753 O O . ARG A 1 94 ? -6.679 3.819 2.140 1.00 94.75 94 ARG A O 1
ATOM 760 N N . MET A 1 95 ? -7.988 2.220 1.245 1.00 95.00 95 MET A N 1
ATOM 761 C CA . MET A 1 95 ? -7.734 2.606 -0.139 1.00 95.00 95 MET A CA 1
ATOM 762 C C . MET A 1 95 ? -8.571 3.845 -0.468 1.00 95.00 95 MET A C 1
ATOM 764 O O . MET A 1 95 ? -9.781 3.857 -0.255 1.00 95.00 95 MET A O 1
ATOM 768 N N . LEU A 1 96 ? -7.914 4.891 -0.959 1.00 92.62 96 LEU A N 1
ATOM 769 C CA . LEU A 1 96 ? -8.545 6.142 -1.378 1.00 92.62 96 LEU A CA 1
ATOM 770 C C . LEU A 1 96 ? -8.860 6.117 -2.872 1.00 92.62 96 LEU A C 1
ATOM 772 O O . LEU A 1 96 ? -9.938 6.521 -3.291 1.00 92.62 96 LEU A O 1
ATOM 776 N N . GLU A 1 97 ? -7.913 5.630 -3.668 1.00 90.62 97 GLU A N 1
ATOM 777 C CA . GLU A 1 97 ? -8.049 5.475 -5.111 1.00 90.62 97 GLU A CA 1
ATOM 778 C C . GLU A 1 97 ? -7.095 4.377 -5.597 1.00 90.62 97 GLU A C 1
ATOM 780 O O . GLU A 1 97 ? -6.118 4.030 -4.929 1.00 90.62 97 GLU A O 1
ATOM 785 N N . HIS A 1 98 ? -7.376 3.828 -6.773 1.00 90.88 98 HIS A N 1
ATOM 786 C CA . HIS A 1 98 ? -6.451 2.965 -7.492 1.00 90.88 98 HIS A CA 1
ATOM 787 C C . HIS A 1 98 ? -6.472 3.332 -8.976 1.00 90.88 98 HIS A C 1
ATOM 789 O O . HIS A 1 98 ? -7.451 3.878 -9.492 1.00 90.88 98 HIS A O 1
ATOM 795 N N . SER A 1 99 ? -5.388 3.039 -9.681 1.00 86.00 99 SER A N 1
ATOM 796 C CA . SER A 1 99 ? -5.276 3.311 -11.113 1.00 86.00 99 SER A CA 1
ATOM 797 C C . SER A 1 99 ? -4.364 2.299 -11.787 1.00 86.00 99 SER A C 1
ATOM 799 O O . SER A 1 99 ? -3.627 1.581 -11.115 1.00 86.00 99 SER A O 1
ATOM 801 N N . LYS A 1 100 ? -4.432 2.238 -13.115 1.00 82.31 100 LYS A N 1
ATOM 802 C CA . LYS A 1 100 ? -3.401 1.608 -13.931 1.00 82.31 100 LYS A CA 1
ATOM 803 C C . LYS A 1 100 ? -2.517 2.721 -14.473 1.00 82.31 100 LYS A C 1
ATOM 805 O O . LYS A 1 100 ? -3.036 3.728 -14.957 1.00 82.31 100 LYS A O 1
ATOM 810 N N . ILE A 1 101 ? -1.208 2.576 -14.312 1.00 74.75 101 ILE A N 1
ATOM 811 C CA . ILE A 1 101 ? -0.228 3.554 -14.781 1.00 74.75 101 ILE A CA 1
ATOM 812 C C . ILE A 1 101 ? 0.688 2.925 -15.816 1.00 74.75 101 ILE A C 1
ATOM 814 O O . ILE A 1 101 ? 1.099 1.777 -15.632 1.00 74.75 101 ILE A O 1
ATOM 818 N N . PRO A 1 102 ? 1.030 3.647 -16.895 1.00 73.06 102 PRO A N 1
ATOM 819 C CA . PRO A 1 102 ? 1.883 3.089 -17.922 1.00 73.06 102 PRO A CA 1
ATOM 820 C C . PRO A 1 102 ? 3.233 2.668 -17.348 1.00 73.06 102 PRO A C 1
ATOM 822 O O . PRO A 1 102 ? 3.854 3.437 -16.613 1.00 73.06 102 PRO A O 1
ATOM 825 N N . VAL A 1 103 ? 3.751 1.500 -17.734 1.00 67.19 103 VAL A N 1
ATOM 826 C CA . VAL A 1 103 ? 5.093 1.073 -17.282 1.00 67.19 103 VAL A CA 1
ATOM 827 C C . VAL A 1 103 ? 6.170 2.076 -17.707 1.00 67.19 103 VAL A C 1
ATOM 829 O O . VAL A 1 103 ? 7.202 2.239 -17.054 1.00 67.19 103 VAL A O 1
ATOM 832 N N . SER A 1 104 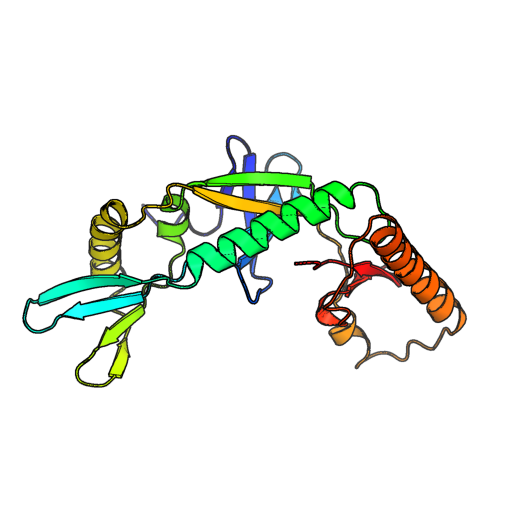? 5.890 2.833 -18.767 1.00 61.41 104 SER A N 1
ATOM 833 C CA . SER A 1 104 ? 6.754 3.901 -19.238 1.00 61.41 104 SER A CA 1
ATOM 834 C C . SER A 1 104 ? 6.977 5.039 -18.247 1.00 61.41 104 SER A C 1
ATOM 836 O O . SER A 1 104 ? 7.938 5.789 -18.388 1.00 61.41 104 SER A O 1
ATOM 838 N N . TRP A 1 105 ? 6.147 5.163 -17.216 1.00 62.47 105 TRP A N 1
ATOM 839 C CA . TRP A 1 105 ? 6.346 6.141 -16.153 1.00 62.47 105 TRP A CA 1
ATOM 840 C C . TRP A 1 105 ? 7.481 5.771 -15.206 1.00 62.47 105 TRP A C 1
ATOM 842 O O . TRP A 1 105 ? 8.151 6.649 -14.668 1.00 62.47 105 TRP A O 1
ATOM 852 N N . PHE A 1 106 ? 7.763 4.479 -15.048 1.00 60.22 106 PHE A N 1
ATOM 853 C CA . PHE A 1 106 ? 8.873 4.026 -14.214 1.00 60.22 106 PHE A CA 1
ATOM 854 C C . PHE A 1 106 ? 10.219 4.156 -14.924 1.00 60.22 106 PHE A C 1
ATOM 856 O O . PHE A 1 106 ? 11.254 3.978 -14.289 1.00 60.22 106 PHE A O 1
ATOM 863 N N . TYR A 1 107 ? 10.239 4.545 -16.209 1.00 55.19 107 TYR A N 1
ATOM 864 C CA . TYR A 1 107 ? 11.460 4.778 -16.990 1.00 55.19 107 TYR A CA 1
ATOM 865 C C . TYR A 1 107 ? 12.441 5.745 -16.306 1.00 55.19 107 TYR A C 1
ATOM 867 O O . TYR A 1 107 ? 13.664 5.588 -16.403 1.00 55.19 107 TYR A O 1
ATOM 875 N N . SER A 1 108 ? 11.927 6.722 -15.554 1.00 50.34 108 SER A N 1
ATOM 876 C CA . SER A 1 108 ? 12.742 7.651 -14.767 1.00 50.34 108 SER A CA 1
ATOM 877 C C . SER A 1 108 ? 13.224 7.082 -13.416 1.00 50.34 108 SER A C 1
ATOM 879 O O . SER A 1 108 ? 14.134 7.649 -12.807 1.00 50.34 108 SER A O 1
ATOM 881 N N . LEU A 1 109 ? 12.668 5.955 -12.974 1.00 50.09 109 LEU A N 1
ATOM 882 C CA . LEU A 1 109 ? 12.807 5.391 -11.630 1.00 50.09 109 LEU A CA 1
ATOM 883 C C . LEU A 1 109 ? 13.476 4.007 -11.593 1.00 50.09 109 LEU A C 1
ATOM 885 O O . LEU A 1 109 ? 13.749 3.513 -10.499 1.00 50.09 109 LEU A O 1
ATOM 889 N N . PHE A 1 110 ? 13.764 3.395 -12.746 1.00 54.31 110 PHE A N 1
ATOM 890 C CA . PHE A 1 110 ? 14.429 2.094 -12.809 1.00 54.31 110 PHE A CA 1
ATOM 891 C C . PHE A 1 110 ? 15.849 2.110 -12.255 1.00 54.31 110 PHE A C 1
ATOM 893 O O . PHE A 1 110 ? 16.692 2.922 -12.646 1.00 54.31 110 PHE A O 1
ATOM 900 N N . ASN A 1 111 ? 16.138 1.090 -11.452 1.00 52.28 111 ASN A N 1
ATOM 901 C CA . ASN A 1 111 ? 17.496 0.618 -11.244 1.00 52.28 111 ASN A CA 1
ATOM 902 C C . ASN A 1 111 ? 17.876 -0.249 -12.446 1.00 52.28 111 ASN A C 1
ATOM 904 O O . ASN A 1 111 ? 17.462 -1.401 -12.532 1.00 52.28 111 ASN A O 1
ATOM 908 N N . ILE A 1 112 ? 18.637 0.314 -13.386 1.00 55.03 112 ILE A N 1
ATOM 909 C CA . ILE A 1 112 ? 19.228 -0.461 -14.481 1.00 55.03 112 ILE A CA 1
ATOM 910 C C . ILE A 1 112 ? 20.478 -1.137 -13.929 1.00 55.03 112 ILE A C 1
ATOM 912 O O . ILE A 1 112 ? 21.515 -0.495 -13.747 1.00 55.03 112 ILE A O 1
ATOM 916 N N . LEU A 1 113 ? 20.367 -2.430 -13.646 1.00 55.53 113 LEU A N 1
ATOM 917 C CA . LEU A 1 113 ? 21.502 -3.263 -13.269 1.00 55.53 113 LEU A CA 1
ATOM 918 C C . LEU A 1 113 ? 22.069 -3.893 -14.539 1.00 55.53 113 LEU A C 1
ATOM 920 O O . LEU A 1 113 ? 21.321 -4.518 -15.285 1.00 55.53 113 LEU A O 1
ATOM 924 N N . CYS A 1 114 ? 23.366 -3.707 -14.802 1.00 58.12 114 CYS A N 1
ATOM 925 C CA . CYS A 1 114 ? 24.043 -4.399 -15.896 1.00 58.12 114 CYS A CA 1
ATOM 926 C C . CYS A 1 114 ? 24.746 -5.629 -15.330 1.00 58.12 114 CYS A C 1
ATOM 928 O O . CYS A 1 114 ? 25.638 -5.499 -14.496 1.00 58.12 114 CYS A O 1
ATOM 930 N N . TYR A 1 115 ? 24.344 -6.815 -15.768 1.00 59.09 115 TYR A N 1
ATOM 931 C CA . TYR A 1 115 ? 25.009 -8.066 -15.427 1.00 59.09 115 TYR A CA 1
ATOM 932 C C . TYR A 1 115 ? 26.138 -8.353 -16.424 1.00 59.09 115 TYR A C 1
ATOM 934 O O . TYR A 1 115 ? 25.942 -8.255 -17.642 1.00 59.09 115 TYR A O 1
ATOM 942 N N . ASN A 1 116 ? 27.323 -8.684 -15.907 1.00 61.41 116 ASN A N 1
ATOM 943 C CA . ASN A 1 116 ? 28.446 -9.179 -16.689 1.00 61.41 116 ASN A CA 1
ATOM 944 C C . ASN A 1 116 ? 28.505 -10.712 -16.578 1.00 61.41 116 ASN A C 1
ATOM 946 O O . ASN A 1 116 ? 28.943 -11.226 -15.549 1.00 61.41 116 ASN A O 1
ATOM 950 N N . PRO A 1 117 ? 28.140 -11.452 -17.637 1.00 58.53 117 PRO A N 1
ATOM 951 C CA . PRO A 1 117 ? 28.147 -12.912 -17.603 1.00 58.53 117 PRO A CA 1
ATOM 952 C C . PRO A 1 117 ? 29.556 -13.519 -17.555 1.00 58.53 117 PRO A C 1
ATOM 954 O O . PRO A 1 117 ? 29.695 -14.683 -17.214 1.00 58.53 117 PRO A O 1
ATOM 957 N N . ARG A 1 118 ? 30.619 -12.764 -17.880 1.00 60.66 118 ARG A N 1
ATOM 958 C CA . ARG A 1 118 ? 31.999 -13.291 -17.866 1.00 60.66 118 ARG A CA 1
ATOM 959 C C . ARG A 1 118 ? 32.598 -13.397 -16.468 1.00 60.66 118 ARG A C 1
ATOM 961 O O . ARG A 1 118 ? 33.553 -14.137 -16.280 1.00 60.66 118 ARG A O 1
ATOM 968 N N . ASN A 1 119 ? 32.111 -12.603 -15.523 1.00 66.44 119 ASN A N 1
ATOM 969 C CA . ASN A 1 119 ? 32.635 -12.575 -14.157 1.00 66.44 119 ASN A CA 1
ATOM 970 C C . ASN A 1 119 ? 31.528 -12.586 -13.097 1.00 66.44 119 ASN A C 1
ATOM 972 O O . ASN A 1 119 ? 31.808 -12.286 -11.940 1.00 66.44 119 ASN A O 1
ATOM 976 N N . GLU A 1 120 ? 30.293 -12.874 -13.516 1.00 58.59 120 GLU A N 1
ATOM 977 C CA . GLU A 1 120 ? 29.087 -12.966 -12.691 1.00 58.59 120 GLU A CA 1
ATOM 978 C C . GLU A 1 120 ? 28.825 -11.744 -11.794 1.00 58.59 120 GLU A C 1
ATOM 980 O O . GLU A 1 120 ? 28.189 -11.845 -10.746 1.00 58.59 120 GLU A O 1
ATOM 985 N N . LYS A 1 121 ? 29.300 -10.556 -12.192 1.00 58.34 121 LYS A N 1
ATOM 986 C CA . LYS A 1 121 ? 29.152 -9.327 -11.399 1.00 58.34 121 LYS A CA 1
ATOM 987 C C . LYS A 1 121 ? 28.161 -8.354 -12.011 1.00 58.34 121 LYS A C 1
ATOM 989 O O . LYS A 1 121 ? 28.120 -8.140 -13.222 1.00 58.34 121 LYS A O 1
ATOM 994 N N . TYR A 1 122 ? 27.425 -7.682 -11.134 1.00 59.00 122 TYR A N 1
ATOM 995 C CA . TYR A 1 122 ? 26.642 -6.508 -11.493 1.00 59.00 122 TYR A CA 1
ATOM 996 C C . TYR A 1 122 ? 27.528 -5.263 -11.507 1.00 59.00 122 TYR A C 1
ATOM 998 O O . TYR A 1 122 ? 28.364 -5.066 -10.627 1.00 59.00 122 TYR A O 1
ATOM 1006 N N . PHE A 1 123 ? 27.331 -4.402 -12.497 1.00 57.59 123 PHE A N 1
ATOM 1007 C CA . PHE A 1 123 ? 28.006 -3.116 -12.599 1.00 57.59 123 PHE A CA 1
ATOM 1008 C C . PHE A 1 123 ? 27.038 -2.043 -13.102 1.00 57.59 123 PHE A C 1
ATOM 1010 O O . PHE A 1 123 ? 26.054 -2.327 -13.786 1.00 57.59 123 PHE A O 1
ATOM 1017 N N . SER A 1 124 ? 27.302 -0.784 -12.753 1.00 54.06 124 SER A N 1
ATOM 1018 C CA . SER A 1 124 ? 26.575 0.348 -13.323 1.00 54.06 124 SER A CA 1
ATOM 1019 C C . SER A 1 124 ? 27.345 0.877 -14.527 1.00 54.06 124 SER A C 1
ATOM 1021 O O . SER A 1 124 ? 28.463 1.371 -14.373 1.00 54.06 124 SER A O 1
ATOM 1023 N N . LEU A 1 125 ? 26.758 0.834 -15.719 1.00 52.09 125 LEU A N 1
ATOM 1024 C CA . LEU A 1 125 ? 27.240 1.671 -16.817 1.00 52.09 125 LEU A CA 1
ATOM 1025 C C . LEU A 1 125 ? 27.057 3.157 -16.448 1.00 52.09 125 LEU A C 1
ATOM 1027 O O . LEU A 1 125 ? 26.192 3.497 -15.633 1.00 52.09 125 LEU A O 1
ATOM 1031 N N . SER A 1 126 ? 27.851 4.058 -17.039 1.00 52.78 126 SER A N 1
ATOM 1032 C CA . SER A 1 126 ? 27.709 5.498 -16.787 1.00 52.78 126 SER A CA 1
ATOM 1033 C C . SER A 1 126 ? 26.246 5.916 -17.014 1.00 52.78 126 SER A C 1
ATOM 1035 O O . SER A 1 126 ? 25.642 5.635 -18.054 1.00 52.78 126 SER A O 1
ATOM 1037 N N . LYS A 1 127 ? 25.643 6.536 -15.987 1.00 53.62 127 LYS A N 1
ATOM 1038 C CA . LYS A 1 127 ? 24.182 6.662 -15.782 1.00 53.62 127 LYS A CA 1
ATOM 1039 C C . LYS A 1 127 ? 23.378 7.244 -16.956 1.00 53.62 127 LYS A C 1
ATOM 1041 O O . LYS A 1 127 ? 22.154 7.187 -16.916 1.00 53.62 127 LYS A O 1
ATOM 1046 N N . LYS A 1 128 ? 24.020 7.849 -17.960 1.00 55.28 128 LYS A N 1
ATOM 1047 C CA . LYS A 1 128 ? 23.356 8.581 -19.047 1.00 55.28 128 LYS A CA 1
ATOM 1048 C C . LYS A 1 128 ? 23.232 7.765 -20.339 1.00 55.28 128 LYS A C 1
ATOM 1050 O O . LYS A 1 128 ? 22.120 7.609 -20.832 1.00 55.28 128 LYS A O 1
ATOM 1055 N N . GLN A 1 129 ? 24.327 7.202 -20.860 1.00 57.47 129 GLN A N 1
ATOM 1056 C CA . GLN A 1 129 ? 24.316 6.483 -22.148 1.00 57.47 129 GLN A CA 1
ATOM 1057 C C . GLN A 1 129 ? 23.615 5.125 -22.059 1.00 57.47 129 GLN A C 1
ATOM 1059 O O . GLN A 1 129 ? 22.743 4.825 -22.871 1.00 57.47 129 GLN A O 1
ATOM 1064 N N . ALA A 1 130 ? 23.921 4.333 -21.031 1.00 54.88 130 ALA A N 1
ATOM 1065 C CA . ALA A 1 130 ? 23.259 3.046 -20.832 1.00 54.88 130 ALA A CA 1
ATOM 1066 C C . ALA A 1 130 ? 21.779 3.183 -20.500 1.00 54.88 130 ALA A C 1
ATOM 1068 O O . ALA A 1 130 ? 20.967 2.376 -20.937 1.00 54.88 130 ALA A O 1
ATOM 1069 N N . ARG A 1 131 ? 21.422 4.247 -19.779 1.00 58.34 131 ARG A N 1
ATOM 1070 C CA . ARG A 1 131 ? 20.031 4.589 -19.509 1.00 58.34 131 ARG A CA 1
ATOM 1071 C C . ARG A 1 131 ? 19.282 4.895 -20.797 1.00 58.34 131 ARG A C 1
ATOM 1073 O O . ARG A 1 131 ? 18.202 4.362 -20.992 1.00 58.34 131 ARG A O 1
ATOM 1080 N N . GLN A 1 132 ? 19.865 5.681 -21.699 1.00 63.38 132 GLN A N 1
ATOM 1081 C CA . GLN A 1 132 ? 19.234 6.017 -22.975 1.00 63.38 132 GLN A CA 1
ATOM 1082 C C . GLN A 1 132 ? 19.049 4.784 -23.879 1.00 63.38 132 GLN A C 1
ATOM 1084 O O . GLN A 1 132 ? 17.948 4.557 -24.373 1.00 63.38 132 GLN A O 1
ATOM 1089 N N . GLN A 1 133 ? 20.070 3.929 -24.005 1.00 60.06 133 GLN A N 1
ATOM 1090 C CA . GLN A 1 133 ? 19.980 2.690 -24.793 1.00 60.06 133 GLN A CA 1
ATOM 1091 C C . GLN A 1 133 ? 19.022 1.654 -24.185 1.00 60.06 133 GLN A C 1
ATOM 1093 O O . GLN A 1 133 ? 18.287 0.982 -24.910 1.00 60.06 133 GLN A O 1
ATOM 1098 N N . ALA A 1 134 ? 19.005 1.524 -22.855 1.00 58.50 134 ALA A N 1
ATOM 1099 C CA . ALA A 1 134 ? 18.055 0.664 -22.161 1.00 58.50 134 ALA A CA 1
ATOM 1100 C C . ALA A 1 134 ? 16.620 1.153 -22.384 1.00 58.50 134 ALA A C 1
ATOM 1102 O O . ALA A 1 134 ? 15.752 0.347 -22.690 1.00 58.50 134 ALA A O 1
ATOM 1103 N N . LEU A 1 135 ? 16.370 2.465 -22.298 1.00 60.12 135 LEU A N 1
ATOM 1104 C CA . LEU A 1 135 ? 15.046 3.063 -22.511 1.00 60.12 135 LEU A CA 1
ATOM 1105 C C . LEU A 1 135 ? 14.501 2.820 -23.920 1.00 60.12 135 LEU A C 1
ATOM 1107 O O . LEU A 1 135 ? 13.333 2.463 -24.070 1.00 60.12 135 LEU A O 1
ATOM 1111 N N . GLU A 1 136 ? 15.333 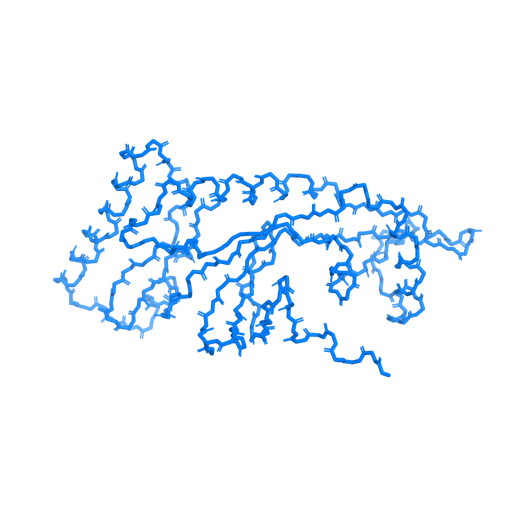2.979 -24.949 1.00 62.41 136 GLU A N 1
ATOM 1112 C CA . GLU A 1 136 ? 14.932 2.728 -26.339 1.00 62.41 136 GLU A CA 1
ATOM 1113 C C . GLU A 1 136 ? 14.573 1.265 -26.587 1.00 62.41 136 GLU A C 1
ATOM 1115 O O . GLU A 1 136 ? 13.579 0.975 -27.257 1.00 62.41 136 GLU A O 1
ATOM 1120 N N . LYS A 1 137 ? 15.347 0.337 -26.020 1.00 57.44 137 LYS A N 1
ATOM 1121 C CA . LYS A 1 137 ? 15.076 -1.091 -26.171 1.00 57.44 137 LYS A CA 1
ATOM 1122 C C . LYS A 1 137 ? 13.892 -1.537 -25.303 1.00 57.44 137 LYS A C 1
ATOM 1124 O O . LYS A 1 137 ? 13.023 -2.231 -25.816 1.00 57.44 137 LYS A O 1
ATOM 1129 N N . MET A 1 138 ? 13.767 -1.070 -24.058 1.00 56.53 138 MET A N 1
ATOM 1130 C CA . MET A 1 138 ? 12.632 -1.358 -23.163 1.00 56.53 138 MET A CA 1
ATOM 1131 C C . MET A 1 138 ? 11.270 -1.034 -23.786 1.00 56.53 138 MET A C 1
ATOM 1133 O O . MET A 1 138 ? 10.327 -1.805 -23.613 1.00 56.53 138 MET A O 1
ATOM 1137 N N . ARG A 1 139 ? 11.163 0.072 -24.542 1.00 56.78 139 ARG A N 1
ATOM 1138 C CA . ARG A 1 139 ? 9.927 0.449 -25.258 1.00 56.78 139 ARG A CA 1
ATOM 1139 C C . ARG A 1 139 ? 9.400 -0.655 -26.183 1.00 56.78 139 ARG A C 1
ATOM 1141 O O . ARG A 1 139 ? 8.219 -0.640 -26.507 1.00 56.78 139 ARG A O 1
ATOM 1148 N N . ARG A 1 140 ? 10.260 -1.586 -26.615 1.00 53.22 140 ARG A N 1
ATOM 1149 C CA . ARG A 1 140 ? 9.908 -2.719 -27.483 1.00 53.22 140 ARG A CA 1
ATOM 1150 C C . ARG A 1 140 ? 9.603 -4.016 -26.721 1.00 53.22 140 ARG A C 1
ATOM 1152 O O . ARG A 1 140 ? 8.970 -4.886 -27.303 1.00 53.22 140 ARG A O 1
ATOM 1159 N N . PHE A 1 141 ? 10.040 -4.154 -25.464 1.00 48.72 141 PHE A N 1
ATOM 1160 C CA . PHE A 1 141 ? 9.977 -5.417 -24.707 1.00 48.72 141 PHE A CA 1
ATOM 1161 C C . PHE A 1 141 ? 8.910 -5.456 -23.615 1.00 48.72 141 PHE A C 1
ATOM 1163 O O . PHE A 1 141 ? 8.463 -6.538 -23.246 1.00 48.72 141 PHE A O 1
ATOM 1170 N N . VAL A 1 142 ? 8.481 -4.307 -23.090 1.00 53.62 142 VAL A N 1
ATOM 1171 C CA . VAL A 1 142 ? 7.429 -4.296 -22.073 1.00 53.62 142 VAL A CA 1
ATOM 1172 C C . VAL A 1 142 ? 6.077 -4.564 -22.744 1.00 53.62 142 VAL A C 1
ATOM 1174 O O . VAL A 1 142 ? 5.462 -3.669 -23.322 1.00 53.62 142 VAL A O 1
ATOM 1177 N N . THR A 1 143 ? 5.612 -5.809 -22.666 1.00 48.12 143 THR A N 1
ATOM 1178 C CA . THR A 1 143 ? 4.287 -6.234 -23.145 1.00 48.12 143 THR A CA 1
ATOM 1179 C C . THR A 1 143 ? 3.164 -5.721 -22.241 1.00 48.12 143 THR A C 1
ATOM 1181 O O . THR A 1 143 ? 2.073 -5.406 -22.721 1.00 48.12 143 THR A O 1
ATOM 1184 N N . CYS A 1 144 ? 3.440 -5.560 -20.943 1.00 54.75 144 CYS A N 1
ATOM 1185 C CA . CYS A 1 144 ? 2.505 -4.995 -19.979 1.00 54.75 144 CYS A CA 1
ATOM 1186 C C . CYS A 1 144 ? 2.490 -3.464 -20.096 1.00 54.75 144 CYS A C 1
ATOM 1188 O O . CYS A 1 144 ? 3.354 -2.770 -19.566 1.00 54.75 144 CYS A O 1
ATOM 1190 N N . ARG A 1 145 ? 1.529 -2.909 -20.840 1.00 65.19 145 ARG A N 1
ATOM 1191 C CA . ARG A 1 145 ? 1.481 -1.456 -21.081 1.00 65.19 145 ARG A CA 1
ATOM 1192 C C . ARG A 1 145 ? 1.264 -0.657 -19.799 1.00 65.19 145 ARG A C 1
ATOM 1194 O O . ARG A 1 145 ? 1.745 0.471 -19.726 1.00 65.19 145 ARG A O 1
ATOM 1201 N N . GLU A 1 146 ? 0.599 -1.239 -18.803 1.00 75.69 146 GLU A N 1
ATOM 1202 C CA . GLU A 1 146 ? 0.226 -0.582 -17.554 1.00 75.69 146 GLU A CA 1
ATOM 1203 C C . GLU A 1 146 ? 0.333 -1.535 -16.359 1.00 75.69 146 GLU A C 1
ATOM 1205 O O . GLU A 1 146 ? 0.100 -2.731 -16.500 1.00 75.69 146 GLU A O 1
ATOM 1210 N N . VAL A 1 147 ? 0.628 -0.997 -15.177 1.00 80.94 147 VAL A N 1
ATOM 1211 C CA . VAL A 1 147 ? 0.644 -1.732 -13.901 1.00 80.94 147 VAL A CA 1
ATOM 1212 C C . VAL A 1 147 ? -0.311 -1.092 -12.898 1.00 80.94 147 VAL A C 1
ATOM 1214 O O . VAL A 1 147 ? -0.544 0.121 -12.964 1.00 80.94 147 VAL A O 1
ATOM 1217 N N . PRO A 1 148 ? -0.880 -1.873 -11.968 1.00 87.19 148 PRO A N 1
ATOM 1218 C CA . PRO A 1 148 ? -1.765 -1.354 -10.940 1.00 87.19 148 PRO A CA 1
ATOM 1219 C C . PRO A 1 148 ? -1.002 -0.485 -9.938 1.00 87.19 148 PRO A C 1
ATOM 1221 O O . PRO A 1 148 ? 0.165 -0.711 -9.626 1.00 87.19 148 PRO A O 1
ATOM 1224 N N . MET A 1 149 ? -1.695 0.498 -9.387 1.00 87.69 149 MET A N 1
ATOM 1225 C CA . MET A 1 149 ? -1.196 1.329 -8.308 1.00 87.69 149 MET A CA 1
ATOM 1226 C C . MET A 1 149 ? -2.321 1.661 -7.336 1.00 87.69 149 MET A C 1
ATOM 1228 O O . MET A 1 149 ? -3.439 1.970 -7.753 1.00 87.69 149 MET A O 1
ATOM 1232 N N . ILE A 1 150 ? -1.995 1.648 -6.047 1.00 90.88 150 ILE A N 1
ATOM 1233 C CA . ILE A 1 150 ? -2.903 1.929 -4.937 1.00 90.88 150 ILE A CA 1
ATOM 1234 C C . ILE A 1 150 ? -2.479 3.230 -4.267 1.00 90.88 150 ILE A C 1
ATOM 1236 O O . ILE A 1 150 ? -1.308 3.407 -3.932 1.00 90.88 150 ILE A O 1
ATOM 1240 N N . VAL A 1 151 ? -3.438 4.112 -4.007 1.00 91.69 151 VAL A N 1
ATOM 1241 C CA . VAL A 1 151 ? -3.272 5.240 -3.092 1.00 91.69 151 VAL A CA 1
ATOM 1242 C C . VAL A 1 151 ? -4.058 4.935 -1.827 1.00 91.69 151 VAL A C 1
ATOM 1244 O O . VAL A 1 151 ? -5.274 4.742 -1.857 1.00 91.69 151 VAL A O 1
ATOM 1247 N N . LYS A 1 152 ? -3.359 4.892 -0.702 1.00 94.31 152 LYS A N 1
ATOM 1248 C CA . LYS A 1 152 ? -3.894 4.613 0.624 1.00 94.31 152 LYS A CA 1
ATOM 1249 C C . LYS A 1 152 ? -3.877 5.858 1.502 1.00 94.31 152 LYS A C 1
ATOM 1251 O O . LYS A 1 152 ? -3.084 6.787 1.318 1.00 94.31 152 LYS A O 1
ATOM 1256 N N . GLN A 1 153 ? -4.736 5.837 2.509 1.00 95.12 153 GLN A N 1
ATOM 1257 C CA . GLN A 1 153 ? -4.706 6.781 3.612 1.00 95.12 153 GLN A CA 1
ATOM 1258 C C . GLN A 1 153 ? -3.348 6.715 4.319 1.00 95.12 153 GLN A C 1
ATOM 1260 O O . GLN A 1 153 ? -2.920 5.647 4.752 1.00 95.12 153 GLN A O 1
ATOM 1265 N N . TYR A 1 154 ? -2.697 7.866 4.485 1.00 95.00 154 TYR A N 1
ATOM 1266 C CA . TYR A 1 154 ? -1.545 7.964 5.371 1.00 95.00 154 TYR A CA 1
ATOM 1267 C C . TYR A 1 154 ? -2.009 7.935 6.829 1.00 95.00 154 TYR A C 1
ATOM 1269 O O . TYR A 1 154 ? -2.817 8.767 7.251 1.00 95.00 154 TYR A O 1
ATOM 1277 N N . ILE A 1 155 ? -1.486 6.985 7.600 1.00 94.12 155 ILE A N 1
ATOM 1278 C CA . ILE A 1 155 ? -1.683 6.922 9.046 1.00 94.12 155 ILE A CA 1
ATOM 1279 C C . ILE A 1 155 ? -0.453 7.534 9.707 1.00 94.12 155 ILE A C 1
ATOM 1281 O O . ILE A 1 155 ? 0.637 6.970 9.664 1.00 94.12 155 ILE A O 1
ATOM 1285 N N . LYS A 1 156 ? -0.625 8.715 10.307 1.00 91.12 156 LYS A N 1
ATOM 1286 C CA . LYS A 1 156 ? 0.451 9.395 11.031 1.00 91.12 156 LYS A CA 1
ATOM 1287 C C . LYS A 1 156 ? 0.676 8.699 12.372 1.00 91.12 156 LYS A C 1
ATOM 1289 O O . LYS A 1 156 ? -0.209 8.697 13.226 1.00 91.12 156 LYS A O 1
ATOM 1294 N N . GLY A 1 157 ? 1.866 8.153 12.565 1.00 89.25 157 GLY A N 1
ATOM 1295 C CA . GLY A 1 157 ? 2.224 7.446 13.784 1.00 89.25 157 GLY A CA 1
ATOM 1296 C C . GLY A 1 157 ? 3.613 6.838 13.684 1.00 89.25 157 GLY A C 1
ATOM 1297 O O . GLY A 1 157 ? 4.430 7.286 12.880 1.00 89.25 157 GLY A O 1
ATOM 1298 N N . ARG A 1 158 ? 3.870 5.823 14.504 1.00 85.88 158 ARG A N 1
ATOM 1299 C CA . ARG A 1 158 ? 5.101 5.020 14.467 1.00 85.88 158 ARG A CA 1
ATOM 1300 C C . ARG A 1 158 ? 4.755 3.558 14.255 1.00 85.88 158 ARG A C 1
ATOM 1302 O O . ARG A 1 158 ? 3.703 3.123 14.721 1.00 85.88 158 ARG A O 1
ATOM 1309 N N . GLN A 1 159 ? 5.630 2.803 13.600 1.00 86.50 159 GLN A N 1
ATOM 1310 C CA . GLN A 1 159 ? 5.460 1.354 13.551 1.00 86.50 159 GLN A CA 1
ATOM 1311 C C . GLN A 1 159 ? 5.521 0.783 14.970 1.00 86.50 159 GLN A C 1
ATOM 1313 O O . GLN A 1 159 ? 6.315 1.236 15.801 1.00 86.50 159 GLN A O 1
ATOM 1318 N N . LEU A 1 160 ? 4.674 -0.204 15.262 1.00 83.25 160 LEU A N 1
ATOM 1319 C CA . LEU A 1 160 ? 4.603 -0.804 16.594 1.00 83.25 160 LEU A CA 1
ATOM 1320 C C . LEU A 1 160 ? 5.968 -1.385 17.017 1.00 83.25 160 LEU A C 1
ATOM 1322 O O . LEU A 1 160 ? 6.363 -1.213 18.170 1.00 83.25 160 LEU A O 1
ATOM 1326 N N . GLY A 1 161 ? 6.728 -1.963 16.080 1.00 71.62 161 GLY A N 1
ATOM 1327 C CA . GLY A 1 161 ? 8.072 -2.500 16.337 1.00 71.62 161 GLY A CA 1
ATOM 1328 C C . GLY A 1 161 ? 9.113 -1.455 16.758 1.00 71.62 161 GLY A C 1
ATOM 1329 O O . GLY A 1 161 ? 9.975 -1.739 17.584 1.00 71.62 161 GLY A O 1
ATOM 1330 N N . GLU A 1 162 ? 9.000 -0.215 16.276 1.00 69.75 162 GLU A N 1
ATOM 1331 C CA . GLU A 1 162 ? 9.922 0.880 16.621 1.00 69.75 162 GLU A CA 1
ATOM 1332 C C . GLU A 1 162 ? 9.580 1.536 17.974 1.00 69.75 162 GLU A C 1
ATOM 1334 O O . GLU A 1 162 ? 10.405 2.219 18.586 1.00 69.75 162 GLU A O 1
ATOM 1339 N N . GLY A 1 163 ? 8.340 1.361 18.444 1.00 53.44 163 GLY A N 1
ATOM 1340 C CA . GLY A 1 163 ? 7.793 2.045 19.618 1.00 53.44 163 GLY A CA 1
ATOM 1341 C C . GLY A 1 163 ? 8.008 1.336 20.957 1.00 53.44 163 GLY A C 1
ATOM 1342 O O . GLY A 1 163 ? 7.930 1.993 21.996 1.00 53.44 163 GLY A O 1
ATOM 1343 N N . LEU A 1 164 ? 8.285 0.029 20.955 1.00 53.56 164 LEU A N 1
ATOM 1344 C CA . LEU A 1 164 ? 8.363 -0.780 22.181 1.00 53.56 164 LEU A CA 1
ATOM 1345 C C . LEU A 1 164 ? 9.742 -0.753 22.860 1.00 53.56 164 LEU A C 1
ATOM 1347 O O . LEU A 1 164 ? 9.834 -1.036 24.050 1.00 53.56 164 LEU A O 1
ATOM 1351 N N . GLY A 1 165 ? 10.801 -0.366 22.143 1.00 45.75 165 GLY A N 1
ATOM 1352 C CA . GLY A 1 165 ? 12.170 -0.405 22.669 1.00 45.75 165 GLY A CA 1
ATOM 1353 C C . GLY A 1 165 ? 12.553 0.729 23.629 1.00 45.75 165 GLY A C 1
ATOM 1354 O O . GLY A 1 165 ? 13.519 0.577 24.365 1.00 45.75 165 GLY A O 1
ATOM 1355 N N . ASN A 1 166 ? 11.831 1.861 23.646 1.00 45.56 166 ASN A N 1
ATOM 1356 C CA . ASN A 1 166 ? 12.367 3.097 24.246 1.00 45.56 166 ASN A CA 1
ATOM 1357 C C . ASN A 1 166 ? 11.491 3.814 25.283 1.00 45.56 166 ASN A C 1
ATOM 1359 O O . ASN A 1 166 ? 11.942 4.809 25.851 1.00 45.56 166 ASN A O 1
ATOM 1363 N N . ARG A 1 167 ? 10.261 3.369 25.568 1.00 49.88 167 ARG A N 1
ATOM 1364 C CA . ARG A 1 167 ? 9.441 3.946 26.652 1.00 49.88 167 ARG A CA 1
ATOM 1365 C C . ARG A 1 167 ? 8.567 2.868 27.271 1.00 49.88 167 ARG A C 1
ATOM 1367 O O . ARG A 1 167 ? 7.837 2.191 26.556 1.00 49.88 167 ARG A O 1
ATOM 1374 N N . GLY A 1 168 ? 8.613 2.741 28.596 1.00 44.41 168 GLY A N 1
ATOM 1375 C CA . GLY A 1 168 ? 7.705 1.877 29.343 1.00 44.41 168 GLY A CA 1
ATOM 1376 C C . GLY A 1 168 ? 6.255 2.288 29.090 1.00 44.41 168 GLY A C 1
ATOM 1377 O O . GLY A 1 168 ? 5.758 3.235 29.694 1.00 44.41 168 GLY A O 1
ATOM 1378 N N . TYR A 1 169 ? 5.573 1.590 28.182 1.00 51.72 169 TYR A N 1
ATOM 1379 C CA . TYR A 1 169 ? 4.129 1.696 27.986 1.00 51.72 1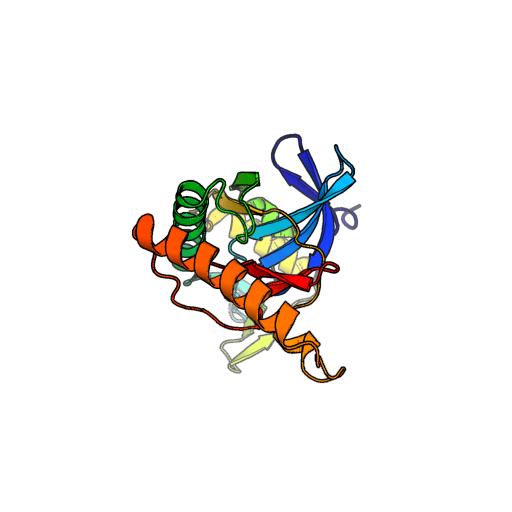69 TYR A CA 1
ATOM 1380 C C . TYR A 1 169 ? 3.430 1.019 29.177 1.00 51.72 169 TYR A C 1
ATOM 1382 O O . TYR A 1 169 ? 2.966 -0.113 29.097 1.00 51.72 169 TYR A O 1
ATOM 1390 N N . SER A 1 170 ? 3.401 1.698 30.326 1.00 46.75 170 SER A N 1
ATOM 1391 C CA . SER A 1 170 ? 2.929 1.143 31.604 1.00 46.75 170 SER A CA 1
ATOM 1392 C C . SER A 1 170 ? 1.433 1.335 31.886 1.00 46.75 170 SER A C 1
ATOM 1394 O O . SER A 1 170 ? 0.985 1.049 32.993 1.00 46.75 170 SER A O 1
ATOM 1396 N N . ASN A 1 171 ? 0.613 1.749 30.912 1.00 51.41 171 ASN A N 1
ATOM 1397 C CA . ASN A 1 171 ? -0.834 1.877 31.123 1.00 51.41 171 ASN A CA 1
ATOM 1398 C C . ASN A 1 171 ? -1.593 0.650 30.599 1.00 51.41 171 ASN A C 1
ATOM 1400 O O . ASN A 1 171 ? -2.077 0.638 29.466 1.00 51.41 171 ASN A O 1
ATOM 1404 N N . LYS A 1 172 ? -1.743 -0.366 31.465 1.00 54.50 172 LYS A N 1
ATOM 1405 C CA . LYS A 1 172 ? -2.512 -1.607 31.218 1.00 54.50 172 LYS A CA 1
ATOM 1406 C C . LYS A 1 172 ? -3.909 -1.363 30.616 1.00 54.50 172 LYS A C 1
ATOM 1408 O O . LYS A 1 172 ? -4.354 -2.153 29.790 1.00 54.50 172 LYS A O 1
ATOM 1413 N N . ILE A 1 173 ? -4.574 -0.263 30.986 1.00 53.81 173 ILE A N 1
ATOM 1414 C CA . ILE A 1 173 ? -5.918 0.105 30.500 1.00 53.81 173 ILE A CA 1
ATOM 1415 C C . ILE A 1 173 ? -5.905 0.430 28.997 1.00 53.81 173 ILE A C 1
ATOM 1417 O O . ILE A 1 173 ? -6.677 -0.154 28.241 1.00 53.81 173 ILE A O 1
ATOM 1421 N N . ARG A 1 174 ? -4.958 1.260 28.536 1.00 66.38 174 ARG A N 1
ATOM 1422 C CA . ARG A 1 174 ? -4.798 1.567 27.101 1.00 66.38 174 ARG A CA 1
ATOM 1423 C C . ARG A 1 174 ? -4.368 0.345 26.294 1.00 66.38 174 ARG A C 1
ATOM 1425 O O . ARG A 1 174 ? -4.743 0.215 25.137 1.00 66.38 174 ARG A O 1
ATOM 1432 N N . GLY A 1 175 ? -3.615 -0.572 26.908 1.00 73.75 175 GLY A N 1
ATOM 1433 C CA . GLY A 1 175 ? -3.258 -1.848 26.287 1.00 73.75 175 GLY A CA 1
ATOM 1434 C C . GLY A 1 175 ? -4.488 -2.669 25.894 1.00 73.75 175 GLY A C 1
ATOM 1435 O O . GLY A 1 175 ? -4.561 -3.148 24.765 1.00 73.75 175 GLY A O 1
ATOM 1436 N N . LYS A 1 176 ? -5.481 -2.765 26.787 1.00 79.62 176 LYS A N 1
ATOM 1437 C CA . LYS A 1 176 ? -6.722 -3.506 26.530 1.00 79.62 176 LYS A CA 1
ATOM 1438 C C . LYS A 1 176 ? -7.583 -2.844 25.449 1.00 79.62 176 LYS A C 1
ATOM 1440 O O . LYS A 1 176 ? -7.994 -3.516 24.511 1.00 79.62 176 LYS A O 1
ATOM 1445 N N . GLU A 1 177 ? -7.798 -1.532 25.533 1.00 82.00 177 GLU A N 1
ATOM 1446 C CA . GLU A 1 177 ? -8.576 -0.783 24.529 1.00 82.00 177 GLU A CA 1
ATOM 1447 C C . GLU A 1 177 ? -7.940 -0.867 23.131 1.00 82.00 177 GLU A C 1
ATOM 1449 O O . GLU A 1 177 ? -8.632 -1.031 22.126 1.00 82.00 177 GLU A O 1
ATOM 1454 N N . ASN A 1 178 ? -6.608 -0.815 23.058 1.00 84.25 178 ASN A N 1
ATOM 1455 C CA . ASN A 1 178 ? -5.869 -0.963 21.806 1.00 84.25 178 ASN A CA 1
ATOM 1456 C C . ASN A 1 178 ? -5.979 -2.377 21.230 1.00 84.25 178 ASN A C 1
ATOM 1458 O O . ASN A 1 178 ? -6.149 -2.537 20.021 1.00 84.25 178 ASN A O 1
ATOM 1462 N N . GLN A 1 179 ? -5.900 -3.400 22.083 1.00 85.81 179 GLN A N 1
ATOM 1463 C CA . GLN A 1 179 ? -6.126 -4.785 21.674 1.00 85.81 179 GLN A CA 1
ATOM 1464 C C . GLN A 1 179 ? -7.543 -4.966 21.132 1.00 85.81 179 GLN A C 1
ATOM 1466 O O . GLN A 1 179 ? -7.706 -5.511 20.046 1.00 85.81 179 GLN A O 1
ATOM 1471 N N . GLU A 1 180 ? -8.560 -4.462 21.831 1.00 91.19 180 GLU A N 1
ATOM 1472 C CA . GLU A 1 180 ? -9.950 -4.512 21.370 1.00 91.19 180 GLU A CA 1
ATOM 1473 C C . GLU A 1 180 ? -10.128 -3.788 20.029 1.00 91.19 180 GLU A C 1
ATOM 1475 O O . GLU A 1 180 ? -10.778 -4.313 19.126 1.00 91.19 180 GLU A O 1
ATOM 1480 N N . PHE A 1 181 ? -9.502 -2.621 19.853 1.00 92.25 181 PHE A N 1
ATOM 1481 C CA . PHE A 1 181 ? -9.527 -1.885 18.589 1.00 92.25 181 PHE A CA 1
ATOM 1482 C C . PHE A 1 181 ? -8.966 -2.712 17.422 1.00 92.25 181 PHE A C 1
ATOM 1484 O O . PHE A 1 181 ? -9.610 -2.812 16.376 1.00 92.25 181 PHE A O 1
ATOM 1491 N N . LEU A 1 182 ? -7.801 -3.340 17.608 1.00 92.38 182 LEU A N 1
ATOM 1492 C CA . LEU A 1 182 ? -7.168 -4.178 16.587 1.00 92.38 182 LEU A CA 1
ATOM 1493 C C . LEU A 1 182 ? -7.969 -5.461 16.319 1.00 92.38 182 LEU A C 1
ATOM 1495 O O . LEU A 1 182 ? -8.195 -5.825 15.166 1.00 92.38 182 LEU A O 1
ATOM 1499 N N . LEU A 1 183 ? -8.446 -6.128 17.373 1.00 94.38 183 LEU A N 1
ATOM 1500 C CA . LEU A 1 183 ? -9.247 -7.349 17.264 1.00 94.38 183 LEU A CA 1
ATOM 1501 C C . LEU A 1 183 ? -10.577 -7.100 16.552 1.00 94.38 183 LEU A C 1
ATOM 1503 O O . LEU A 1 183 ? -11.022 -7.956 15.794 1.00 94.38 183 LEU A O 1
ATOM 1507 N N . ASN A 1 184 ? -11.195 -5.932 16.741 1.00 95.81 184 ASN A N 1
ATOM 1508 C CA . ASN A 1 184 ? -12.402 -5.555 16.007 1.00 95.81 184 ASN A CA 1
ATOM 1509 C C . ASN A 1 184 ? -12.126 -5.392 14.503 1.00 95.81 184 ASN A C 1
ATOM 1511 O O . ASN A 1 184 ? -12.934 -5.837 13.690 1.00 95.81 184 ASN A O 1
ATOM 1515 N N . ALA A 1 185 ? -10.979 -4.818 14.122 1.00 95.88 185 ALA A N 1
ATOM 1516 C CA . ALA A 1 185 ? -10.572 -4.738 12.719 1.00 95.88 185 ALA A CA 1
ATOM 1517 C C . ALA A 1 185 ? -10.345 -6.135 12.112 1.00 95.88 185 ALA A C 1
ATOM 1519 O O . ALA A 1 185 ? -10.848 -6.423 11.027 1.00 95.88 185 ALA A O 1
ATOM 1520 N N . ILE A 1 186 ? -9.659 -7.028 12.835 1.00 95.94 186 ILE A N 1
ATOM 1521 C CA . ILE A 1 186 ? -9.409 -8.415 12.403 1.00 95.94 186 ILE A CA 1
ATOM 1522 C C . ILE A 1 186 ? -10.719 -9.208 12.304 1.00 95.94 186 ILE A C 1
ATOM 1524 O O . ILE A 1 186 ? -10.943 -9.916 11.325 1.00 95.94 186 ILE A O 1
ATOM 1528 N N . ARG A 1 187 ? -11.631 -9.056 13.272 1.00 96.81 187 ARG A N 1
ATOM 1529 C CA . ARG A 1 187 ? -12.954 -9.690 13.223 1.00 96.81 187 ARG A CA 1
ATOM 1530 C C . ARG A 1 187 ? -13.728 -9.248 11.984 1.00 96.81 187 ARG A C 1
ATOM 1532 O O . ARG A 1 187 ? -14.255 -10.101 11.282 1.00 96.81 187 ARG A O 1
ATOM 1539 N N . ALA A 1 188 ? -13.714 -7.955 11.666 1.00 96.19 188 ALA A N 1
ATOM 1540 C CA . ALA A 1 188 ? -14.350 -7.442 10.456 1.00 96.19 188 ALA A CA 1
ATOM 1541 C C . ALA A 1 188 ? -13.715 -8.003 9.166 1.00 96.19 188 ALA A C 1
ATOM 1543 O O . ALA A 1 188 ? -14.425 -8.220 8.183 1.00 96.19 188 ALA A O 1
ATOM 1544 N N . MET A 1 189 ? -12.402 -8.275 9.149 1.00 96.44 189 MET A N 1
ATOM 1545 C CA . MET A 1 189 ? -11.771 -9.005 8.038 1.00 96.44 189 MET A CA 1
ATOM 1546 C C . MET A 1 189 ? -12.319 -10.434 7.936 1.00 96.44 189 MET A C 1
ATOM 1548 O O . MET A 1 189 ? -12.747 -10.849 6.858 1.00 96.44 189 MET A O 1
ATOM 1552 N N . HIS A 1 190 ? -12.376 -11.158 9.056 1.00 96.94 190 HIS A N 1
ATOM 1553 C CA . HIS A 1 190 ? -12.869 -12.537 9.098 1.00 96.94 190 HIS A CA 1
ATOM 1554 C C . HIS A 1 190 ? -14.347 -12.647 8.696 1.00 96.94 190 HIS A C 1
ATOM 1556 O O . HIS A 1 190 ? -14.696 -13.521 7.909 1.00 96.94 190 HIS A O 1
ATOM 1562 N N . GLU A 1 191 ? -15.204 -11.734 9.160 1.00 96.81 191 GLU A N 1
ATOM 1563 C CA . GLU A 1 191 ? -16.621 -11.640 8.764 1.00 96.81 191 GLU A CA 1
ATOM 1564 C C . GLU A 1 191 ? -16.784 -11.421 7.256 1.00 96.81 191 GLU A C 1
ATOM 1566 O O . GLU A 1 191 ? -17.749 -11.876 6.646 1.00 96.81 191 GLU A O 1
ATOM 1571 N N . LYS A 1 192 ? -15.808 -10.759 6.631 1.00 95.81 192 LYS A N 1
ATOM 1572 C CA . LYS A 1 192 ? -15.740 -10.567 5.182 1.00 95.81 192 LYS A CA 1
ATOM 1573 C C . LYS A 1 192 ? -15.017 -11.706 4.469 1.00 95.81 192 LYS A C 1
ATOM 1575 O O . LYS A 1 192 ? -14.777 -11.569 3.275 1.00 95.81 192 LYS A O 1
ATOM 1580 N N . GLY A 1 193 ? -14.670 -12.804 5.140 1.00 95.38 193 GLY A N 1
ATOM 1581 C CA . GLY A 1 193 ? -13.974 -13.951 4.551 1.00 95.38 193 GLY A CA 1
ATOM 1582 C C . GLY A 1 193 ? -12.529 -13.657 4.138 1.00 95.38 193 GLY A C 1
ATOM 1583 O O . GLY A 1 193 ? -12.030 -14.258 3.190 1.00 95.38 193 GLY A O 1
ATOM 1584 N N . ILE A 1 194 ? -11.875 -12.698 4.795 1.00 95.62 194 ILE A N 1
ATOM 1585 C CA . ILE A 1 194 ? -10.483 -12.309 4.548 1.00 95.62 194 ILE A CA 1
ATOM 1586 C C . ILE A 1 194 ? -9.647 -12.756 5.744 1.00 95.62 194 ILE A C 1
ATOM 1588 O O . ILE A 1 194 ? -9.914 -12.344 6.868 1.00 95.62 194 ILE A O 1
ATOM 1592 N N . ASN A 1 195 ? -8.627 -13.577 5.499 1.00 94.12 195 ASN A N 1
ATOM 1593 C CA . ASN A 1 195 ? -7.673 -14.004 6.519 1.00 94.12 195 ASN A CA 1
ATOM 1594 C C . ASN A 1 195 ? -6.367 -13.214 6.364 1.00 94.12 195 ASN A C 1
ATOM 1596 O O . ASN A 1 195 ? -5.699 -13.330 5.335 1.00 94.12 195 ASN A O 1
ATOM 1600 N N . TRP A 1 196 ? -6.005 -12.424 7.374 1.00 94.25 196 TRP A N 1
ATOM 1601 C CA . TRP A 1 196 ? -4.761 -11.660 7.372 1.00 94.25 196 TRP A CA 1
ATOM 1602 C C . TRP A 1 196 ? -3.602 -12.537 7.844 1.00 94.25 196 TRP A C 1
ATOM 1604 O O . TRP A 1 196 ? -3.480 -12.861 9.024 1.00 94.25 196 TRP A O 1
ATOM 1614 N N . LYS A 1 197 ? -2.752 -12.937 6.896 1.00 92.19 197 LYS A N 1
ATOM 1615 C CA . LYS A 1 197 ? -1.682 -13.918 7.123 1.00 92.19 197 LYS A CA 1
ATOM 1616 C C . LYS A 1 197 ? -0.372 -13.320 7.642 1.00 92.19 197 LYS A C 1
ATOM 1618 O O . LYS A 1 197 ? 0.524 -14.084 7.980 1.00 92.19 197 LYS A O 1
ATOM 1623 N N . ASP A 1 198 ? -0.265 -11.992 7.724 1.00 91.06 198 ASP A N 1
ATOM 1624 C CA . ASP A 1 198 ? 0.971 -11.293 8.103 1.00 91.06 198 ASP A CA 1
ATOM 1625 C C . ASP A 1 198 ? 0.788 -10.338 9.310 1.00 91.06 198 ASP A C 1
ATOM 1627 O O . ASP A 1 198 ? 1.093 -9.144 9.199 1.00 91.06 198 ASP A O 1
ATOM 1631 N N . PRO A 1 199 ? 0.282 -10.810 10.474 1.00 90.44 199 PRO A N 1
ATOM 1632 C CA . PRO A 1 199 ? -0.043 -9.970 11.629 1.00 90.44 199 PRO A CA 1
ATOM 1633 C C . PRO A 1 199 ? 1.190 -9.551 12.454 1.00 90.44 199 PRO A C 1
ATOM 1635 O O . PRO A 1 199 ? 1.248 -9.768 13.664 1.00 90.44 199 PRO A O 1
ATOM 1638 N N . TYR A 1 200 ? 2.185 -8.949 11.804 1.00 89.38 200 TYR A N 1
ATOM 1639 C CA . TYR A 1 200 ? 3.418 -8.478 12.439 1.00 89.38 200 TYR A CA 1
ATOM 1640 C C . TYR A 1 200 ? 3.373 -6.987 12.782 1.00 89.38 200 TYR A C 1
ATOM 1642 O O . TYR A 1 200 ? 2.703 -6.180 12.137 1.00 89.38 200 TYR A O 1
ATOM 1650 N N . GLU A 1 201 ? 4.176 -6.595 13.766 1.00 86.88 201 GLU A N 1
ATOM 1651 C CA . GLU A 1 201 ? 4.283 -5.238 14.295 1.00 86.88 201 GLU A CA 1
ATOM 1652 C C . GLU A 1 201 ? 4.720 -4.194 13.255 1.00 86.88 201 GLU A C 1
ATOM 1654 O O . GLU A 1 201 ? 4.346 -3.026 13.363 1.00 86.88 201 GLU A O 1
ATOM 1659 N N . ARG A 1 202 ? 5.452 -4.605 12.210 1.00 87.12 202 ARG A N 1
ATOM 1660 C CA . ARG A 1 202 ? 5.826 -3.743 11.071 1.00 87.12 202 ARG A CA 1
ATOM 1661 C C . ARG A 1 202 ? 4.622 -3.277 10.240 1.00 87.12 202 ARG A C 1
ATOM 1663 O O . ARG A 1 202 ? 4.676 -2.214 9.627 1.00 87.12 202 ARG A O 1
ATOM 1670 N N . ASN A 1 203 ? 3.528 -4.041 10.260 1.00 91.06 203 ASN A N 1
ATOM 1671 C CA . ASN A 1 203 ? 2.300 -3.761 9.511 1.00 91.06 203 ASN A CA 1
ATOM 1672 C C . ASN A 1 203 ? 1.262 -3.004 10.351 1.00 91.06 203 ASN A C 1
ATOM 1674 O O . ASN A 1 203 ? 0.128 -2.804 9.906 1.00 91.06 203 ASN A O 1
ATOM 1678 N N . ILE A 1 204 ? 1.637 -2.579 11.562 1.00 92.31 204 ILE A N 1
ATOM 1679 C CA . ILE A 1 204 ? 0.776 -1.854 12.491 1.00 92.31 204 ILE A CA 1
ATOM 1680 C C . ILE A 1 204 ? 1.414 -0.505 12.812 1.00 92.31 204 ILE A C 1
ATOM 1682 O O . ILE A 1 204 ? 2.532 -0.436 13.322 1.00 92.31 204 ILE A O 1
ATOM 1686 N N . ILE A 1 205 ? 0.678 0.578 12.565 1.00 91.12 205 ILE A N 1
ATOM 1687 C CA . ILE A 1 205 ? 1.059 1.926 12.991 1.00 91.12 205 ILE A CA 1
ATOM 1688 C C . ILE A 1 205 ? 0.281 2.298 14.250 1.00 91.12 205 ILE A C 1
ATOM 1690 O O . ILE A 1 205 ? -0.947 2.259 14.265 1.00 91.12 205 ILE A O 1
ATOM 1694 N N . ILE A 1 206 ? 1.000 2.708 15.292 1.00 89.88 206 ILE A N 1
ATOM 1695 C CA . ILE A 1 206 ? 0.429 3.326 16.487 1.00 89.88 206 ILE A CA 1
ATOM 1696 C C . ILE A 1 206 ? 0.366 4.833 16.266 1.00 89.88 206 ILE A C 1
ATOM 1698 O O . ILE A 1 206 ? 1.393 5.498 16.098 1.00 89.88 206 ILE A O 1
ATOM 1702 N N . THR A 1 207 ? -0.848 5.370 16.242 1.00 90.44 207 THR A N 1
ATOM 1703 C CA . THR A 1 207 ? -1.109 6.802 16.080 1.00 90.44 207 THR A CA 1
ATOM 1704 C C . THR A 1 207 ? -0.771 7.590 17.349 1.00 90.44 207 THR A C 1
ATOM 1706 O O . THR A 1 207 ? -0.562 7.028 18.423 1.00 90.44 207 THR A O 1
ATOM 1709 N N . GLU A 1 208 ? -0.721 8.921 17.246 1.00 84.81 208 GLU A N 1
ATOM 1710 C CA . GLU A 1 208 ? -0.420 9.811 18.385 1.00 84.81 208 GLU A CA 1
ATOM 1711 C C . GLU A 1 208 ? -1.448 9.694 19.528 1.00 84.81 208 GLU A C 1
ATOM 1713 O O . GLU A 1 208 ? -1.088 9.831 20.695 1.00 84.81 208 GLU A O 1
ATOM 1718 N N . ASP A 1 209 ? -2.709 9.375 19.211 1.00 84.25 209 ASP A N 1
ATOM 1719 C CA . ASP A 1 209 ? -3.763 9.071 20.192 1.00 84.25 209 ASP A CA 1
ATOM 1720 C C . ASP A 1 209 ? -3.684 7.635 20.749 1.00 84.25 209 ASP A C 1
ATOM 1722 O O . ASP A 1 209 ? -4.532 7.226 21.540 1.00 84.25 209 ASP A O 1
ATOM 1726 N N . GLY A 1 210 ? -2.655 6.877 20.364 1.00 83.38 210 GLY A N 1
ATOM 1727 C CA . GLY A 1 210 ? -2.337 5.554 20.884 1.00 83.38 210 GLY A CA 1
ATOM 1728 C C . GLY A 1 210 ? -3.049 4.395 20.193 1.00 83.38 210 GLY A C 1
ATOM 1729 O O . GLY A 1 210 ? -2.818 3.261 20.601 1.00 83.38 210 GLY A O 1
ATOM 1730 N N . LYS A 1 211 ? -3.876 4.630 19.166 1.00 89.31 211 LYS A N 1
ATOM 1731 C CA . LYS A 1 211 ? -4.654 3.567 18.513 1.00 89.31 211 LYS A CA 1
ATOM 1732 C C . LYS A 1 211 ? -3.822 2.794 17.477 1.00 89.31 211 LYS A C 1
ATOM 1734 O O . LYS A 1 211 ? -3.111 3.410 16.684 1.00 89.31 211 LYS A O 1
ATOM 1739 N N . PRO A 1 212 ? -3.926 1.455 17.427 1.00 92.50 212 PRO A N 1
ATOM 1740 C CA . PRO A 1 212 ? -3.239 0.652 16.421 1.00 92.50 212 PRO A CA 1
ATOM 1741 C C . PRO A 1 212 ? -4.017 0.597 15.106 1.00 92.50 212 PRO A C 1
ATOM 1743 O O . PRO A 1 212 ? -5.198 0.279 15.101 1.00 92.50 212 PRO A O 1
ATOM 1746 N N . TRP A 1 213 ? -3.355 0.845 13.981 1.00 95.31 213 TRP A N 1
ATOM 1747 C CA . TRP A 1 213 ? -3.937 0.744 12.641 1.00 95.31 213 TRP A CA 1
ATOM 1748 C C . TRP A 1 213 ? -3.160 -0.246 11.784 1.00 95.31 213 TRP A C 1
ATOM 1750 O O . TRP A 1 213 ? -1.942 -0.132 11.670 1.00 95.31 213 TRP A O 1
ATOM 1760 N N . ILE A 1 214 ? -3.868 -1.164 11.131 1.00 95.56 214 ILE A N 1
ATOM 1761 C CA . ILE A 1 214 ? -3.292 -2.081 10.145 1.00 95.56 214 ILE A CA 1
ATOM 1762 C C . ILE A 1 214 ? -3.044 -1.300 8.851 1.00 95.56 214 ILE A C 1
ATOM 1764 O O . ILE A 1 214 ? -3.977 -0.710 8.300 1.00 95.56 214 ILE A O 1
ATOM 1768 N N . VAL A 1 215 ? -1.800 -1.272 8.368 1.00 93.19 215 VAL A N 1
ATOM 1769 C CA . VAL A 1 215 ? -1.402 -0.477 7.187 1.00 93.19 215 VAL A CA 1
ATOM 1770 C C . VAL A 1 215 ? -1.010 -1.308 5.967 1.00 93.19 215 VAL A C 1
ATOM 1772 O O . VAL A 1 215 ? -1.071 -0.799 4.841 1.00 93.19 215 VAL A O 1
ATOM 1775 N N . ASP A 1 216 ? -0.675 -2.583 6.169 1.00 90.00 216 ASP A N 1
ATOM 1776 C CA . ASP A 1 216 ? -0.383 -3.527 5.092 1.00 90.00 216 ASP A CA 1
ATOM 1777 C C . ASP A 1 216 ? -1.198 -4.812 5.246 1.00 90.00 216 ASP A C 1
ATOM 1779 O O . ASP A 1 216 ? -1.277 -5.388 6.332 1.00 90.00 216 ASP A O 1
ATOM 1783 N N . ILE A 1 217 ? -1.839 -5.213 4.149 1.00 87.81 217 ILE A N 1
ATOM 1784 C CA . ILE A 1 217 ? -2.726 -6.383 4.065 1.00 87.81 217 ILE A CA 1
ATOM 1785 C C . ILE A 1 217 ? -2.514 -7.187 2.775 1.00 87.81 217 ILE A C 1
ATOM 1787 O O . ILE A 1 217 ? -3.356 -8.024 2.444 1.00 87.81 217 ILE A O 1
ATOM 1791 N N . GLY A 1 218 ? -1.467 -6.846 2.015 1.00 82.12 218 GLY A N 1
ATOM 1792 C CA . GLY A 1 218 ? -1.091 -7.567 0.799 1.00 82.12 218 GLY A CA 1
ATOM 1793 C C . GLY A 1 218 ? -0.363 -8.874 1.074 1.00 82.12 218 GLY A C 1
ATOM 1794 O O . GLY A 1 218 ? -0.266 -9.281 2.254 1.00 82.12 218 GLY A O 1
#

Sequence (218 aa):
MLAELSDRLHLRTRGYQILENLHGNFGRVLLVKDLQDGAKKVVKYPNPKIVCYYNFAEGGLRGFVDDDLPERIEHIETEIEVLRRLSGVKGIARMLEHSKIPVSWFYSLFNILCYNPRNEKYFSLSKKQARQQALEKMRRFVTCREVPMIVKQYIKGRQLGEGLGNRGYSNKIRGKENQEFLLNAIRAMHEKGINWKDPYERNIIITEDGKPWIVDIG

Secondary structure (DSSP, 8-state):
--SSSSSEEEETTEEEEEEEE---SSSEEEEEEETTT--EEEEEE-----EEEEETTTTEEEEEE-TTHHHHHHHHHHHHHHHHHTTT-TTBPPEEEEEEEEGGGGGGT---EEEETTTTEEEPPPTTHHHHHHHHHHHHH----EEEEEEEE---EEEHHHHSSSS----HHHHHHHHHHHHHHHHHHHHTT-------GGGEEEETTS-EEE----